Protein 6KBX (pdb70)

Nearest PDB structures (foldseek):
  6kbz-assembly3_F  TM=9.878E-01  e=1.983E-48  Escherichia coli
  6kbz-assembly4_H  TM=9.968E-01  e=8.452E-47  Escherichia coli
  8d2m-assembly1_A  TM=9.848E-01  e=8.317E-46  Escherichia coli
  6kbu-assembly2_A  TM=9.936E-01  e=3.203E-45  Escherichia coli
  8d2m-assembly2_B  TM=9.909E-01  e=9.202E-45  Escherichia coli

Sequence (226 aa):
CGRFAQSQTREDYLALLAEDIERDIPYDPEPIGRYNVAPGTKVLLLSERDEHLHLDPVFWGYAPGWWDKPPLINARVETAATSRMFKPLWQHGRAICFADGWFEWKKEGDKKQPFFIYRADGQPIFMAAIGSTPFERGDEAEGFLIVTAAADQGLVDIHDRRPLVLSPEAAREWMRQEISGKEASEIAASGCVPANQFSWHPVSRAVGNVKNQGAELIQPVLEVLF

B-factor: mean 20.53, std 10.59, range [10.18, 74.34]

Foldseek 3Di:
DQWFAQWAAPCLQCVLADDPVQAPEDDDHHTPQFRTDGALFFAFWWFDDPRHIDTARWHQFAAPPPRDDGGAAEDELVPQCPDPPRVVQLFAFKIWHKGQFGKFWADDPPDTFIKTKGFPVRRIWTFIKTWDPPRNVHDRHTTIHTYKYAADDPCVNGPGIDTQTFDSVLNNVLRDNPDGSVVNSVSSVVGGDHNVRMDMATFDPVSVDSVDGHPSRNDHDDPVVD

Structure (mmCIF, N/CA/C/O backbone):
data_6KBX
#
_entry.id   6KBX
#
_cell.length_a   47.092
_cell.length_b   44.084
_cell.length_c   54.731
_cell.angle_alpha   90.000
_cell.angle_beta   101.690
_cell.angle_gamma   90.000
#
_symmetry.space_group_name_H-M   'P 1 21 1'
#
loop_
_entity.id
_entity.type
_entity.pdbx_description
1 polymer 'SOS response-associated protein'
2 polymer "DNA 5'-D (*CP*GP*GP*TP* (PED)P*GP*AP*TP*TP*C)-3'"
3 water water
#
loop_
_atom_site.group_PDB
_atom_site.id
_atom_site.type_symbol
_atom_site.label_atom_id
_atom_site.label_alt_id
_atom_site.label_comp_id
_atom_site.label_asym_id
_atom_site.label_entity_id
_atom_site.label_seq_id
_atom_site.pdbx_PDB_ins_code
_atom_site.Cartn_x
_atom_site.Cartn_y
_atom_site.Cartn_z
_atom_site.occupancy
_atom_site.B_iso_or_equiv
_atom_site.auth_seq_id
_atom_site.auth_comp_id
_atom_site.auth_asym_id
_atom_site.auth_atom_id
_atom_site.pdbx_PDB_model_num
ATOM 1 N N . CYS A 1 1 ? 7.912 -2.232 9.304 1.00 19.43 2 CYS B N 1
ATOM 2 C CA . CYS A 1 1 ? 9.169 -1.555 9.686 1.00 17.86 2 CYS B CA 1
ATOM 3 C C . CYS A 1 1 ? 9.497 -1.991 11.084 1.00 18.83 2 CYS B C 1
ATOM 4 O O . CYS A 1 1 ? 9.537 -1.161 12.017 1.00 22.08 2 CYS B O 1
ATOM 7 N N . GLY A 1 2 ? 9.739 -3.287 11.242 1.00 17.78 3 GLY B N 1
ATOM 8 C CA . GLY A 1 2 ? 10.027 -3.866 12.539 1.00 19.70 3 GLY B CA 1
ATOM 9 C C . GLY A 1 2 ? 11.493 -3.798 12.913 1.00 14.76 3 GLY B C 1
ATOM 10 O O . GLY A 1 2 ? 11.858 -4.222 14.010 1.00 16.10 3 GLY B O 1
ATOM 11 N N . ARG A 1 3 ? 12.328 -3.263 12.013 1.00 15.09 4 ARG B N 1
ATOM 12 C CA . ARG A 1 3 ? 13.719 -2.926 12.299 1.00 13.43 4 ARG B CA 1
ATOM 13 C C . ARG A 1 3 ? 14.089 -1.712 11.462 1.00 12.25 4 ARG B C 1
ATOM 14 O O . ARG A 1 3 ? 13.534 -1.509 10.379 1.00 12.74 4 ARG B O 1
ATOM 22 N N . PHE A 1 4 ? 15.036 -0.911 11.954 1.00 11.28 5 PHE B N 1
ATOM 23 C CA . PHE A 1 4 ? 15.565 0.198 11.162 1.00 11.55 5 PHE B CA 1
ATOM 24 C C . PHE A 1 4 ? 17.003 0.484 11.585 1.00 12.51 5 PHE B C 1
ATOM 25 O O . PHE A 1 4 ? 17.492 -0.065 12.572 1.00 12.14 5 PHE B O 1
ATOM 33 N N . ALA A 1 5 ? 17.683 1.357 10.843 1.00 11.29 6 ALA B N 1
ATOM 34 C CA . ALA A 1 5 ? 19.070 1.707 11.124 1.00 10.98 6 ALA B CA 1
ATOM 35 C C . ALA A 1 5 ? 19.138 3.137 11.632 1.00 11.20 6 ALA B C 1
ATOM 36 O O . ALA A 1 5 ? 18.533 4.039 11.044 1.00 11.88 6 ALA B O 1
ATOM 38 N N . GLN A 1 6 ? 19.861 3.338 12.734 1.00 11.05 7 GLN B N 1
ATOM 39 C CA . GLN A 1 6 ? 20.129 4.664 13.299 1.00 11.13 7 GLN B CA 1
ATOM 40 C C . GLN A 1 6 ? 21.608 4.646 13.680 1.00 11.23 7 GLN B C 1
ATOM 41 O O . GLN A 1 6 ? 21.981 4.376 14.827 1.00 12.22 7 GLN B O 1
ATOM 47 N N . SER A 1 7 ? 22.461 4.928 12.699 1.00 11.61 8 SER B N 1
ATOM 48 C CA . SER A 1 7 ? 23.869 4.577 12.794 1.00 11.56 8 SER B CA 1
ATOM 49 C C . SER A 1 7 ? 24.825 5.757 12.858 1.00 12.30 8 SER B C 1
ATOM 50 O O . SER A 1 7 ? 25.974 5.572 13.277 1.00 12.44 8 SER B O 1
ATOM 53 N N . GLN A 1 8 ? 24.403 6.950 12.445 1.00 11.44 9 GLN B N 1
ATOM 54 C CA . GLN A 1 8 ? 25.320 8.062 12.257 1.00 12.14 9 GLN B CA 1
ATOM 55 C C . GLN A 1 8 ? 25.378 8.925 13.522 1.00 11.84 9 GLN B C 1
ATOM 56 O O . GLN A 1 8 ? 24.834 8.571 14.572 1.00 12.43 9 GLN B O 1
ATOM 62 N N . THR A 1 9 ? 26.071 10.058 13.451 1.00 12.10 10 THR B N 1
ATOM 63 C CA . THR A 1 9 ? 26.173 10.904 14.633 1.00 12.81 10 THR B CA 1
ATOM 64 C C . THR A 1 9 ? 24.892 11.709 14.827 1.00 11.53 10 THR B C 1
ATOM 65 O O . THR A 1 9 ? 24.115 11.930 13.894 1.00 12.56 10 THR B O 1
ATOM 69 N N . ARG A 1 10 ? 24.693 12.179 16.059 1.00 12.09 11 ARG B N 1
ATOM 70 C CA . ARG A 1 10 ? 23.553 13.046 16.332 1.00 12.48 11 ARG B CA 1
ATOM 71 C C . ARG A 1 10 ? 23.522 14.246 15.396 1.00 13.35 11 ARG B C 1
ATOM 72 O O . ARG A 1 10 ? 22.459 14.600 14.867 1.00 13.38 11 ARG B O 1
ATOM 80 N N . GLU A 1 11 ? 24.680 14.866 15.146 1.00 12.45 12 GLU B N 1
ATOM 81 C CA . GLU A 1 11 ? 24.689 16.052 14.291 1.00 12.90 12 GLU B CA 1
ATOM 82 C C . GLU A 1 11 ? 24.283 15.718 12.862 1.00 13.30 12 GLU B C 1
ATOM 83 O O . GLU A 1 11 ? 23.669 16.550 12.180 1.00 13.37 12 GLU B O 1
ATOM 89 N N . ASP A 1 12 ? 24.632 14.522 12.377 1.00 12.49 13 ASP B N 1
ATOM 90 C CA . ASP A 1 12 ? 24.232 14.140 11.028 1.00 15.33 13 ASP B CA 1
ATOM 91 C C . ASP A 1 12 ? 22.719 14.188 10.852 1.00 13.06 13 ASP B C 1
ATOM 92 O O . ASP A 1 12 ? 22.234 14.451 9.748 1.00 15.69 13 ASP B O 1
ATOM 97 N N . TYR A 1 13 ? 21.959 13.911 11.908 1.00 12.86 14 TYR B N 1
ATOM 98 C CA . TYR A 1 13 ? 20.500 13.969 11.833 1.00 12.09 14 TYR B CA 1
ATOM 99 C C . TYR A 1 13 ? 19.955 15.336 12.221 1.00 13.80 14 TYR B C 1
ATOM 100 O O . TYR A 1 13 ? 19.043 15.858 11.567 1.00 16.21 14 TYR B O 1
ATOM 109 N N . LEU A 1 14 ? 20.517 15.944 13.262 1.00 12.35 15 LEU B N 1
ATOM 110 C CA . LEU A 1 14 ? 19.941 17.167 13.811 1.00 12.17 15 LEU B CA 1
ATOM 111 C C . LEU A 1 14 ? 20.190 18.378 12.922 1.00 13.36 15 LEU B C 1
ATOM 112 O O . LEU A 1 14 ? 19.412 19.336 12.963 1.00 13.74 15 LEU B O 1
ATOM 117 N N . ALA A 1 15 ? 21.261 18.366 12.126 1.00 13.23 16 ALA B N 1
ATOM 118 C CA . ALA A 1 15 ? 21.614 19.538 11.330 1.00 14.23 16 ALA B CA 1
ATOM 119 C C . ALA A 1 15 ? 20.506 19.942 10.373 1.00 15.55 16 ALA B C 1
ATOM 120 O O . ALA A 1 15 ? 20.374 21.126 10.055 1.00 16.50 16 ALA B O 1
ATOM 122 N N . LEU A 1 16 ? 19.714 18.982 9.893 1.00 15.07 17 LEU B N 1
ATOM 123 C CA . LEU A 1 16 ? 18.630 19.301 8.974 1.00 16.48 17 LEU B CA 1
ATOM 124 C C . LEU A 1 16 ? 17.418 19.901 9.672 1.00 15.11 17 LEU B C 1
ATOM 125 O O . LEU A 1 16 ? 16.528 20.422 8.990 1.00 17.43 17 LEU B O 1
ATOM 130 N N . LEU A 1 17 ? 17.373 19.859 11.003 1.00 13.57 18 LEU B N 1
ATOM 131 C CA . LEU A 1 17 ? 16.193 20.241 11.770 1.00 14.82 18 LEU B CA 1
ATOM 132 C C . LEU A 1 17 ? 16.341 21.537 12.550 1.00 14.79 18 LEU B C 1
ATOM 133 O O . LEU A 1 17 ? 15.394 22.325 12.589 1.00 17.12 18 LEU B O 1
ATOM 138 N N . ALA A 1 18 ? 17.481 21.782 13.199 1.00 13.83 19 ALA B N 1
ATOM 139 C CA . ALA A 1 18 ? 17.588 22.940 14.075 1.00 15.02 19 ALA B CA 1
ATOM 140 C C . ALA A 1 18 ? 19.038 23.145 14.475 1.00 14.02 19 ALA B C 1
ATOM 141 O O . ALA A 1 18 ? 19.764 22.176 14.707 1.00 14.38 19 ALA B O 1
ATOM 143 N N . GLU A 1 19 ? 19.431 24.408 14.608 1.00 13.74 20 GLU B N 1
ATOM 144 C CA . GLU A 1 19 ? 20.745 24.760 15.132 1.00 15.21 20 GLU B CA 1
ATOM 145 C C . GLU A 1 19 ? 20.752 24.671 16.660 1.00 13.79 20 GLU B C 1
ATOM 146 O O . GLU A 1 19 ? 19.715 24.497 17.305 1.00 12.93 20 GLU B O 1
ATOM 152 N N . ASP A 1 20 ? 21.950 24.818 17.238 1.00 13.27 21 ASP B N 1
ATOM 153 C CA . ASP A 1 20 ? 22.141 24.579 18.670 1.00 13.14 21 ASP B CA 1
ATOM 154 C C . ASP A 1 20 ? 21.210 25.428 19.531 1.00 13.38 21 ASP B C 1
ATOM 155 O O . ASP A 1 20 ? 20.761 24.976 20.595 1.00 12.88 21 ASP B O 1
ATOM 160 N N . ILE A 1 21 ? 20.917 26.661 19.109 1.00 13.28 22 ILE B N 1
ATOM 161 C CA . ILE A 1 21 ? 20.104 27.540 19.943 1.00 13.54 22 ILE B CA 1
ATOM 162 C C . ILE A 1 21 ? 18.720 26.965 20.215 1.00 13.89 22 ILE B C 1
ATOM 163 O O . ILE A 1 21 ? 18.088 27.317 21.222 1.00 15.54 22 ILE B O 1
ATOM 168 N N . GLU A 1 22 ? 18.230 26.082 19.348 1.00 12.61 23 GLU B N 1
ATOM 169 C CA . GLU A 1 22 ? 16.923 25.464 19.522 1.00 14.34 23 GLU B CA 1
ATOM 170 C C . GLU A 1 22 ? 16.991 24.122 20.234 1.00 13.29 23 GLU B C 1
ATOM 171 O O . GLU A 1 22 ? 15.944 23.483 20.427 1.00 13.90 23 GLU B O 1
ATOM 177 N N . ARG A 1 23 ? 18.186 23.655 20.581 1.00 12.23 24 ARG B N 1
ATOM 178 C CA . ARG A 1 23 ? 18.382 22.332 21.151 1.00 11.43 24 ARG B CA 1
ATOM 179 C C . ARG A 1 23 ? 18.643 22.429 22.642 1.00 11.56 24 ARG B C 1
ATOM 180 O O . ARG A 1 23 ? 19.084 23.457 23.160 1.00 12.36 24 ARG B O 1
ATOM 188 N N . ASP A 1 24 ? 18.370 21.315 23.319 1.00 11.41 25 ASP B N 1
ATOM 189 C CA . ASP A 1 24 ? 18.807 21.066 24.683 1.00 11.35 25 ASP B CA 1
ATOM 190 C C . ASP A 1 24 ? 19.349 19.637 24.701 1.00 12.35 25 ASP B C 1
ATOM 191 O O . ASP A 1 24 ? 18.844 18.756 25.393 1.00 12.32 25 ASP B O 1
ATOM 196 N N . ILE A 1 25 ? 20.354 19.408 23.859 1.00 11.66 26 ILE B N 1
ATOM 197 C CA . ILE A 1 25 ? 20.922 18.092 23.560 1.00 11.71 26 ILE B CA 1
ATOM 198 C C . ILE A 1 25 ? 22.440 18.229 23.606 1.00 11.79 26 ILE B C 1
ATOM 199 O O . ILE A 1 25 ? 23.017 18.928 22.754 1.00 12.04 26 ILE B O 1
ATOM 204 N N . PRO A 1 26 ? 23.129 17.593 24.554 1.00 11.78 27 PRO B N 1
ATOM 205 C CA . PRO A 1 26 ? 24.593 17.718 24.611 1.00 12.59 27 PRO B CA 1
ATOM 206 C C . PRO A 1 26 ? 25.285 17.282 23.325 1.00 11.25 27 PRO B C 1
ATOM 207 O O . PRO A 1 26 ? 24.880 16.323 22.667 1.00 12.23 27 PRO B O 1
ATOM 211 N N . TYR A 1 27 ? 26.350 18.000 22.981 1.00 13.09 28 TYR B N 1
ATOM 212 C CA . TYR A 1 27 ? 27.214 17.594 21.880 1.00 12.58 28 TYR B CA 1
ATOM 213 C C . TYR A 1 27 ? 27.805 16.223 22.178 1.00 12.82 28 TYR B C 1
ATOM 214 O O . TYR A 1 27 ? 28.238 15.945 23.298 1.00 13.83 28 TYR B O 1
ATOM 223 N N . ASP A 1 28 ? 27.832 15.361 21.166 1.00 12.75 29 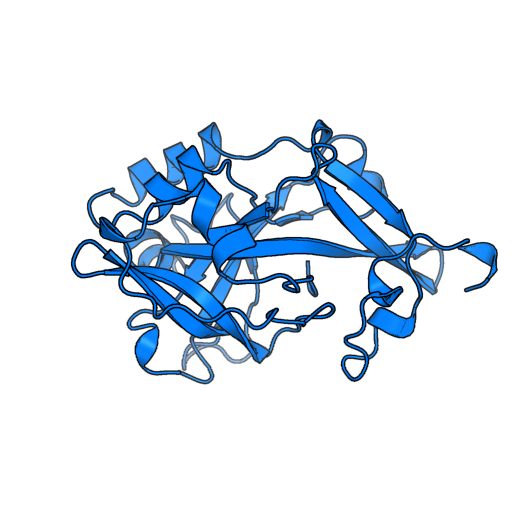ASP B N 1
ATOM 224 C CA . ASP A 1 28 ? 28.416 14.031 21.315 1.00 13.48 29 ASP B CA 1
ATOM 225 C C . ASP A 1 28 ? 28.843 13.585 19.923 1.00 13.32 29 ASP B C 1
ATOM 226 O O . ASP A 1 28 ? 27.992 13.395 19.044 1.00 13.91 29 ASP B O 1
ATOM 231 N N . PRO A 1 29 ? 30.142 13.426 19.667 1.00 13.55 30 PRO B N 1
ATOM 232 C CA . PRO A 1 29 ? 30.593 13.084 18.315 1.00 14.96 30 PRO B CA 1
ATOM 233 C C . PRO A 1 29 ? 30.496 11.605 17.975 1.00 14.81 30 PRO B C 1
ATOM 234 O O . PRO A 1 29 ? 30.781 11.234 16.828 1.00 17.72 30 PRO B O 1
ATOM 238 N N . GLU A 1 30 ? 30.111 10.750 18.915 1.00 15.18 31 GLU B N 1
ATOM 239 C CA . GLU A 1 30 ? 30.177 9.306 18.679 1.00 15.23 31 GLU B CA 1
ATOM 240 C C . GLU A 1 30 ? 29.024 8.858 17.786 1.00 14.87 31 GLU B C 1
ATOM 241 O O . GLU A 1 30 ? 27.864 9.147 18.095 1.00 14.53 31 GLU B O 1
ATOM 247 N N . PRO A 1 31 ? 29.287 8.143 16.691 1.00 13.68 32 PRO B N 1
ATOM 248 C CA . PRO A 1 31 ? 28.177 7.587 15.901 1.00 14.17 32 PRO B CA 1
ATOM 249 C C . PRO A 1 31 ? 27.275 6.724 16.775 1.00 14.34 32 PRO B C 1
ATOM 250 O O . PRO A 1 31 ? 27.750 5.982 17.635 1.00 13.87 32 PRO B O 1
ATOM 254 N N . ILE A 1 32 ? 25.962 6.818 16.548 1.00 12.84 33 ILE B N 1
ATOM 255 C CA . ILE A 1 32 ? 25.031 6.003 17.327 1.00 12.52 33 ILE B CA 1
ATOM 256 C C . ILE A 1 32 ? 25.275 4.517 17.066 1.00 12.58 33 ILE B C 1
ATOM 257 O O . ILE A 1 32 ? 25.191 3.688 17.981 1.00 13.35 33 ILE B O 1
ATOM 262 N N . GLY A 1 33 ? 25.622 4.162 15.831 1.00 11.87 34 GLY B N 1
ATOM 263 C CA . GLY A 1 33 ? 26.172 2.857 15.526 1.00 12.89 34 GLY B CA 1
ATOM 264 C C . GLY A 1 33 ? 25.204 1.696 15.501 1.00 11.95 34 GLY B C 1
ATOM 265 O O . GLY A 1 33 ? 25.658 0.546 15.471 1.00 14.74 34 GLY B O 1
ATOM 266 N N . ARG A 1 34 ? 23.901 1.938 15.491 1.00 12.12 35 ARG B N 1
ATOM 267 C CA . ARG A 1 34 ? 22.919 0.858 15.534 1.00 11.65 35 ARG B CA 1
ATOM 268 C C . ARG A 1 34 ? 22.352 0.621 14.139 1.00 12.03 35 ARG B C 1
ATOM 269 O O . ARG A 1 34 ? 21.401 1.281 13.730 1.00 13.36 35 ARG B O 1
ATOM 277 N N . TYR A 1 35 ? 22.902 -0.347 13.417 1.00 11.25 36 TYR B N 1
ATOM 278 C CA . TYR A 1 35 ? 22.354 -0.659 12.104 1.00 11.62 36 TYR B CA 1
ATOM 279 C C . TYR A 1 35 ? 21.119 -1.549 12.169 1.00 12.39 36 TYR B C 1
ATOM 280 O O . TYR A 1 35 ? 20.522 -1.825 11.125 1.00 13.24 36 TYR B O 1
ATOM 289 N N . ASN A 1 36 ? 20.688 -1.977 13.364 1.00 11.51 37 ASN B N 1
ATOM 290 C CA . ASN A 1 36 ? 19.616 -2.977 13.489 1.00 11.94 37 ASN B CA 1
ATOM 291 C C . ASN A 1 36 ? 18.824 -2.704 14.777 1.00 12.33 37 ASN B C 1
ATOM 292 O O . ASN A 1 36 ? 18.834 -3.486 15.732 1.00 13.93 37 ASN B O 1
ATOM 297 N N . VAL A 1 37 ? 18.115 -1.572 14.797 1.00 12.37 38 VAL B N 1
ATOM 298 C CA . VAL A 1 37 ? 17.296 -1.170 15.942 1.00 11.53 38 VAL B CA 1
ATOM 299 C C . VAL A 1 37 ? 16.037 -2.023 15.995 1.00 12.20 38 VAL B C 1
ATOM 300 O O . VAL A 1 37 ? 15.308 -2.123 15.000 1.00 12.25 38 VAL B O 1
ATOM 304 N N . ALA A 1 38 ? 15.728 -2.575 17.178 1.00 12.29 39 ALA B N 1
ATOM 305 C CA . ALA A 1 38 ? 14.641 -3.532 17.336 1.00 12.41 39 ALA B CA 1
ATOM 306 C C . ALA A 1 38 ? 13.605 -3.082 18.369 1.00 13.02 39 ALA B C 1
ATOM 307 O O . ALA A 1 38 ? 13.930 -2.375 19.329 1.00 11.86 39 ALA B O 1
ATOM 309 N N . PRO A 1 39 ? 12.351 -3.523 18.218 1.00 12.36 40 PRO B N 1
ATOM 310 C CA . PRO A 1 39 ? 11.327 -3.231 19.229 1.00 13.22 40 PRO B CA 1
ATOM 311 C C . PRO A 1 39 ? 11.737 -3.712 20.607 1.00 12.34 40 PRO B C 1
ATOM 312 O O . PRO A 1 39 ? 12.401 -4.739 20.764 1.00 13.23 40 PRO B O 1
ATOM 316 N N . GLY A 1 40 ? 11.299 -2.970 21.618 1.00 12.16 41 GLY B N 1
ATOM 317 C CA . GLY A 1 40 ? 11.585 -3.308 22.989 1.00 13.45 41 GLY B CA 1
ATOM 318 C C . GLY A 1 40 ? 12.880 -2.747 23.513 1.00 11.73 41 GLY B C 1
ATOM 319 O O . GLY A 1 40 ? 13.103 -2.792 24.733 1.00 13.75 41 GLY B O 1
ATOM 320 N N . THR A 1 41 ? 13.752 -2.257 22.633 1.00 12.19 42 THR B N 1
ATOM 321 C CA . THR A 1 41 ? 14.933 -1.521 23.045 1.00 12.05 42 THR B CA 1
ATOM 322 C C . THR A 1 41 ? 14.586 -0.050 23.176 1.00 11.46 42 THR B C 1
ATOM 323 O O . THR A 1 41 ? 13.611 0.443 22.595 1.00 12.34 42 THR B O 1
ATOM 327 N N . LYS A 1 42 ? 15.389 0.656 23.959 1.00 11.46 43 LYS B N 1
ATOM 328 C CA . LYS A 1 42 ? 15.270 2.104 23.996 1.00 11.08 43 LYS B CA 1
ATOM 329 C C . LYS A 1 42 ? 15.982 2.698 22.793 1.00 11.90 43 LYS B C 1
ATOM 330 O O . LYS A 1 42 ? 17.048 2.225 22.386 1.00 12.17 43 LYS B O 1
ATOM 336 N N . VAL A 1 43 ? 15.358 3.699 22.193 1.00 10.90 44 VAL B N 1
ATOM 337 C CA . VAL A 1 43 ? 15.852 4.333 20.981 1.00 11.12 44 VAL B CA 1
ATOM 338 C C . VAL A 1 43 ? 15.898 5.827 21.232 1.00 10.80 44 VAL B C 1
ATOM 339 O O . VAL A 1 43 ? 14.970 6.396 21.813 1.00 11.03 44 VAL B O 1
ATOM 343 N N 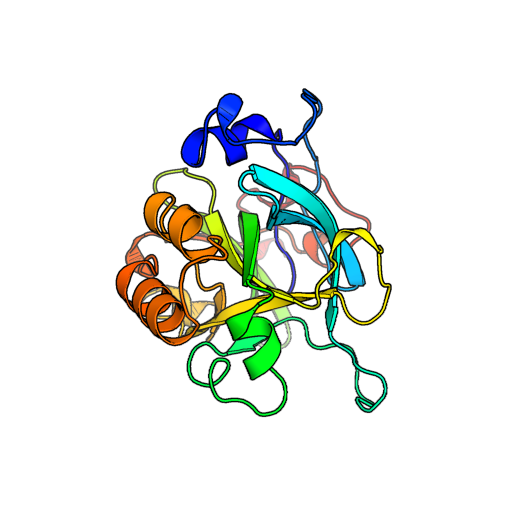. LEU A 1 44 ? 16.976 6.466 20.791 1.00 10.78 45 LEU B N 1
ATOM 344 C CA . LEU A 1 44 ? 17.060 7.917 20.883 1.00 10.64 45 LEU B CA 1
ATOM 345 C C . LEU A 1 44 ? 15.930 8.535 20.070 1.00 10.67 45 LEU B C 1
ATOM 346 O O . LEU A 1 44 ? 15.827 8.312 18.856 1.00 11.78 45 LEU B O 1
ATOM 351 N N . LEU A 1 45 ? 15.074 9.298 20.756 1.00 10.18 46 LEU B N 1
ATOM 352 C CA . LEU A 1 45 ? 13.829 9.836 20.222 1.00 10.66 46 LEU B CA 1
ATOM 353 C C . LEU A 1 45 ? 13.818 11.345 20.422 1.00 10.54 46 LEU B C 1
ATOM 354 O O . LEU A 1 45 ? 14.123 11.834 21.519 1.00 11.32 46 LEU B O 1
ATOM 359 N N . LEU A 1 46 ? 13.455 12.071 19.374 1.00 10.63 47 LEU B N 1
ATOM 360 C CA . LEU A 1 46 ? 13.503 13.527 19.370 1.00 10.97 47 LEU B CA 1
ATOM 361 C C . LEU A 1 46 ? 12.120 14.107 19.645 1.00 12.07 47 LEU B C 1
ATOM 362 O O . LEU A 1 46 ? 11.130 13.687 19.033 1.00 11.69 47 LEU B O 1
ATOM 367 N N . SER A 1 47 ? 12.055 15.098 20.530 1.00 11.88 48 SER B N 1
ATOM 368 C CA . SER A 1 47 ? 10.785 15.747 20.836 1.00 11.86 48 SER B CA 1
ATOM 369 C C . SER A 1 47 ? 11.050 17.168 21.318 1.00 11.81 48 SER B C 1
ATOM 370 O O . SER A 1 47 ? 12.198 17.567 21.544 1.00 12.42 48 SER B O 1
ATOM 373 N N . GLU A 1 48 ? 9.977 17.937 21.470 1.00 11.86 49 GLU B N 1
ATOM 374 C CA . GLU A 1 48 ? 10.071 19.329 21.893 1.00 12.66 49 GLU B CA 1
ATOM 375 C C . GLU A 1 48 ? 9.383 19.511 23.236 1.00 13.70 49 GLU B C 1
ATOM 376 O O . GLU A 1 48 ? 8.210 19.157 23.396 1.00 13.62 49 GLU B O 1
ATOM 382 N N . ARG A 1 49 ? 10.103 20.097 24.189 1.00 13.04 50 ARG B N 1
ATOM 383 C CA . ARG A 1 49 ? 9.511 20.516 25.452 1.00 13.86 50 ARG B CA 1
ATOM 384 C C . ARG A 1 49 ? 10.296 21.725 25.945 1.00 13.69 50 ARG B C 1
ATOM 385 O O . ARG A 1 49 ? 11.479 21.872 25.620 1.00 14.34 50 ARG B O 1
ATOM 393 N N . ASP A 1 50 ? 9.636 22.612 26.688 1.00 16.92 51 ASP B N 1
ATOM 394 C CA . ASP A 1 50 ? 10.321 23.807 27.171 1.00 19.18 51 ASP B CA 1
ATOM 395 C C . ASP A 1 50 ? 10.945 24.584 26.007 1.00 18.05 51 ASP B C 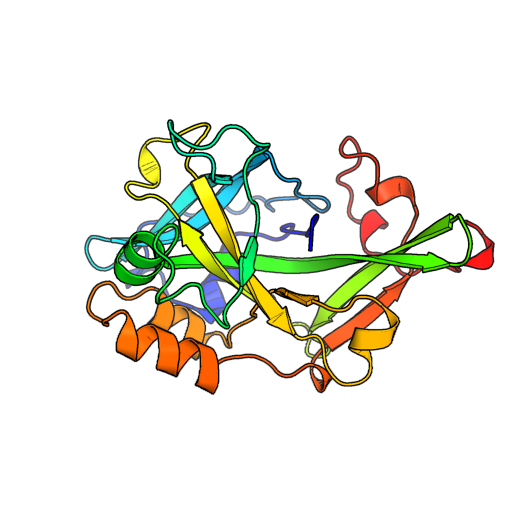1
ATOM 396 O O . ASP A 1 50 ? 12.013 25.186 26.135 1.00 19.20 51 ASP B O 1
ATOM 401 N N . GLU A 1 51 ? 10.288 24.549 24.842 1.00 17.82 52 GLU B N 1
ATOM 402 C CA . GLU A 1 51 ? 10.661 25.325 23.658 1.00 18.88 52 GLU B CA 1
ATOM 403 C C . GLU A 1 51 ? 11.995 24.911 23.045 1.00 16.73 52 GLU B C 1
ATOM 404 O O . GLU A 1 51 ? 12.576 25.673 22.264 1.00 18.54 52 GLU B O 1
ATOM 410 N N . HIS A 1 52 ? 12.495 23.724 23.376 1.00 14.34 53 HIS B N 1
ATOM 411 C CA . HIS A 1 52 ? 13.746 23.234 22.823 1.00 14.02 53 HIS B CA 1
ATOM 412 C C . HIS A 1 52 ? 13.564 21.789 22.404 1.00 12.46 53 HIS B C 1
ATOM 413 O O . HIS A 1 52 ? 12.699 21.077 22.917 1.00 14.13 53 HIS B O 1
ATOM 420 N N . LEU A 1 53 ? 14.419 21.341 21.491 1.00 12.74 54 LEU B N 1
ATOM 421 C CA . LEU A 1 53 ? 14.444 19.929 21.127 1.00 11.84 54 LEU B CA 1
ATOM 422 C C . LEU A 1 53 ? 15.261 19.129 22.132 1.00 11.98 54 LEU B C 1
ATOM 423 O O . LEU A 1 53 ? 16.352 19.537 22.541 1.00 13.73 54 LEU B O 1
ATOM 428 N N . HIS A 1 54 ? 14.714 17.983 22.529 1.00 11.68 55 HIS B N 1
ATOM 429 C CA . HIS A 1 54 ? 15.337 17.059 23.461 1.00 11.19 55 HIS B CA 1
ATOM 430 C C . HIS A 1 54 ? 15.453 15.696 22.798 1.00 11.63 55 HIS B C 1
ATOM 431 O O . HIS A 1 54 ? 14.637 15.332 21.941 1.00 12.17 55 HIS B O 1
ATOM 438 N N . LEU A 1 55 ? 16.474 14.944 23.192 1.00 11.43 56 LEU B N 1
ATOM 439 C CA . LEU A 1 55 ? 16.721 13.603 22.676 1.00 11.53 56 LEU B CA 1
ATOM 440 C C . LEU A 1 55 ? 16.781 12.677 23.882 1.00 12.43 56 LEU B C 1
ATOM 441 O O . LEU A 1 55 ? 17.684 12.805 24.718 1.00 14.35 56 LEU B O 1
ATOM 446 N N . ASP A 1 56 ? 15.800 11.774 23.994 1.00 12.10 57 ASP B N 1
ATOM 447 C CA . ASP A 1 56 ? 15.679 10.891 25.150 1.00 13.30 57 ASP B CA 1
ATOM 448 C C . ASP A 1 56 ? 15.715 9.445 24.675 1.00 11.38 57 ASP B C 1
ATOM 449 O O . ASP A 1 56 ? 15.139 9.145 23.625 1.00 11.09 57 ASP B O 1
ATOM 454 N N . PRO A 1 57 ? 16.344 8.532 25.406 1.00 12.03 58 PRO B N 1
ATOM 455 C CA . PRO A 1 57 ? 16.234 7.104 25.057 1.00 13.25 58 PRO B CA 1
ATOM 456 C C . PRO A 1 57 ? 14.868 6.588 25.485 1.00 11.53 58 PRO B C 1
ATOM 457 O O . PRO A 1 57 ? 14.576 6.503 26.682 1.00 13.85 58 PRO B O 1
ATOM 461 N N . VAL A 1 58 ? 14.037 6.211 24.511 1.00 11.00 59 VAL B N 1
ATOM 462 C CA . VAL A 1 58 ? 12.649 5.828 24.773 1.00 10.84 59 VAL B CA 1
ATOM 463 C C . VAL A 1 58 ? 12.378 4.418 24.253 1.00 12.23 59 VAL B C 1
ATOM 464 O O . VAL A 1 58 ? 12.751 4.080 23.123 1.00 11.76 59 VAL B O 1
ATOM 468 N N . PHE A 1 59 ? 11.717 3.606 25.084 1.00 11.54 60 PHE B N 1
ATOM 469 C CA . PHE A 1 59 ? 11.288 2.251 24.731 1.00 10.97 60 PHE B CA 1
ATOM 470 C C . PHE A 1 59 ? 10.464 2.265 23.449 1.00 10.57 60 PHE B C 1
ATOM 471 O O . PHE A 1 59 ? 9.489 3.006 23.335 1.00 11.14 60 PHE B O 1
ATOM 479 N N . TRP A 1 60 ? 10.857 1.448 22.477 1.00 11.42 61 TRP B N 1
ATOM 480 C CA . TRP A 1 60 ? 10.077 1.302 21.243 1.00 10.78 61 TRP B CA 1
ATOM 481 C C . TRP A 1 60 ? 9.008 0.241 21.497 1.00 10.39 61 TRP B C 1
A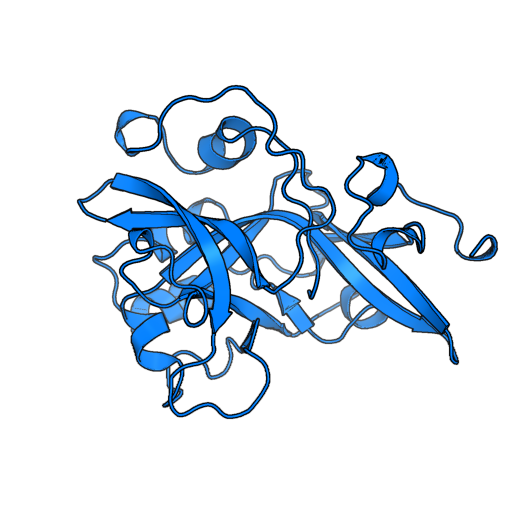TOM 482 O O . TRP A 1 60 ? 9.295 -0.961 21.523 1.00 12.07 61 TRP B O 1
ATOM 493 N N . GLY A 1 61 ? 7.786 0.696 21.720 1.00 10.95 62 GLY B N 1
ATOM 494 C CA . GLY A 1 61 ? 6.667 -0.165 22.050 1.00 12.24 62 GLY B CA 1
ATOM 495 C C . GLY A 1 61 ? 5.702 0.578 22.941 1.00 12.84 62 GLY B C 1
ATOM 496 O O . GLY A 1 61 ? 6.056 1.533 23.633 1.00 12.06 62 GLY B O 1
ATOM 497 N N . TYR A 1 62 ? 4.445 0.137 22.922 1.00 13.21 63 TYR B N 1
ATOM 498 C CA . TYR A 1 62 ? 3.405 0.790 23.713 1.00 12.91 63 TYR B CA 1
ATOM 499 C C . TYR A 1 62 ? 2.438 -0.270 24.220 1.00 13.30 63 TYR B C 1
ATOM 500 O O . TYR A 1 62 ? 1.723 -0.901 23.432 1.00 14.21 63 TYR B O 1
ATOM 509 N N . ALA A 1 63 ? 2.414 -0.462 25.536 1.00 13.93 64 ALA B N 1
ATOM 510 C CA . ALA A 1 63 ? 1.535 -1.435 26.172 1.00 15.50 64 ALA B CA 1
ATOM 511 C C . ALA A 1 63 ? 1.062 -0.842 27.488 1.00 17.09 64 ALA B C 1
ATOM 512 O O . ALA A 1 63 ? 1.707 -1.014 28.532 1.00 17.24 64 ALA B O 1
ATOM 514 N N . PRO A 1 64 ? -0.067 -0.135 27.480 1.00 16.13 65 PRO B N 1
ATOM 515 C CA . PRO A 1 64 ? -0.654 0.352 28.736 1.00 18.89 65 PRO B CA 1
ATOM 516 C C . PRO A 1 64 ? -1.068 -0.802 29.633 1.00 18.87 65 PRO B C 1
ATOM 517 O O . PRO A 1 64 ? -1.100 -1.967 29.231 1.00 20.15 65 PRO B O 1
ATOM 521 N N . GLY A 1 65 ? -1.439 -0.452 30.870 1.00 20.91 66 GLY B N 1
ATOM 522 C CA . GLY A 1 65 ? -1.751 -1.473 31.856 1.00 24.17 66 GLY B CA 1
ATOM 523 C C . GLY A 1 65 ? -2.931 -2.348 31.477 1.00 26.01 66 GLY B C 1
ATOM 524 O O . GLY A 1 65 ? -3.017 -3.499 31.911 1.00 29.62 66 GLY B O 1
ATOM 525 N N . TRP A 1 66 ? -3.844 -1.827 30.658 1.00 24.94 67 TRP B N 1
ATOM 526 C CA . TRP A 1 66 ? -5.027 -2.565 30.230 1.00 25.42 67 TRP B CA 1
ATOM 527 C C . TRP A 1 66 ? -4.798 -3.383 28.964 1.00 26.46 67 TRP B C 1
ATOM 528 O O . TRP A 1 66 ? -5.695 -4.130 28.555 1.00 27.60 67 TRP B O 1
ATOM 539 N N . TRP A 1 67 ? -3.625 -3.273 28.353 1.00 23.80 68 TRP B N 1
ATOM 540 C CA . TRP A 1 67 ? -3.303 -3.978 27.119 1.00 24.60 68 TRP B CA 1
ATOM 541 C C . TRP A 1 67 ? -2.667 -5.317 27.469 1.00 30.09 68 TRP B C 1
ATOM 542 O O . TRP A 1 67 ? -1.610 -5.357 28.110 1.00 36.55 68 TRP B O 1
ATOM 553 N N . ASP A 1 68 ? -3.297 -6.403 27.033 1.00 29.58 69 ASP B N 1
ATOM 554 C CA . ASP A 1 68 ? -2.869 -7.761 27.357 1.00 38.14 69 ASP B CA 1
ATOM 555 C C . ASP A 1 68 ? -2.342 -8.506 26.133 1.00 38.35 69 ASP B C 1
ATOM 556 O O . ASP A 1 68 ? -2.552 -9.710 25.980 1.00 45.52 69 ASP B O 1
ATOM 561 N N . LYS A 1 69 ? -1.658 -7.796 25.251 1.00 27.30 70 LYS B N 1
ATOM 562 C CA . LYS A 1 69 ? -1.005 -8.353 24.076 1.00 26.58 70 LYS B CA 1
ATOM 563 C C . LYS A 1 69 ? 0.402 -7.789 24.040 1.00 24.12 70 LYS B C 1
ATOM 564 O O . LYS A 1 69 ? 0.744 -6.909 24.838 1.00 22.17 70 LYS B O 1
ATOM 570 N N . PRO A 1 70 ? 1.267 -8.289 23.157 1.00 24.55 71 PRO B N 1
ATOM 571 C CA . PRO A 1 70 ? 2.601 -7.706 23.046 1.00 25.46 71 PRO B CA 1
ATOM 572 C C . PRO A 1 70 ? 2.501 -6.230 22.724 1.00 18.74 71 PRO B C 1
ATOM 573 O O . PRO A 1 70 ? 1.521 -5.780 22.097 1.00 19.69 71 PRO B O 1
ATOM 577 N N . PRO A 1 71 ? 3.483 -5.426 23.146 1.00 17.79 72 PRO B N 1
ATOM 578 C CA . PRO A 1 71 ? 3.395 -3.982 22.904 1.00 16.72 72 PRO B CA 1
ATOM 579 C C . PRO A 1 71 ? 3.289 -3.683 21.417 1.00 15.55 72 PRO B C 1
ATOM 580 O O . PRO A 1 71 ? 3.936 -4.327 20.588 1.00 16.55 72 PRO B O 1
ATOM 584 N N . LEU A 1 72 ? 2.448 -2.708 21.082 1.00 14.55 73 LEU B N 1
ATOM 585 C CA . LEU A 1 72 ? 2.355 -2.247 19.704 1.00 14.23 73 LEU B CA 1
ATOM 586 C C . LEU A 1 72 ? 3.576 -1.397 19.369 1.00 13.89 73 LEU B C 1
ATOM 587 O O . LEU A 1 72 ? 4.106 -0.679 20.221 1.00 14.19 73 LEU B O 1
ATOM 592 N N . ILE A 1 73 ? 4.024 -1.487 18.119 1.00 13.61 74 ILE B N 1
ATOM 593 C CA . ILE A 1 73 ? 5.180 -0.729 17.648 1.00 12.70 74 ILE B CA 1
ATOM 594 C C . ILE A 1 73 ? 4.821 0.277 16.570 1.00 13.83 74 ILE B C 1
ATOM 595 O O . ILE A 1 73 ? 5.658 1.141 16.250 1.00 12.98 74 ILE B O 1
ATOM 600 N N . ASN A 1 74 ? 3.622 0.189 15.998 1.00 13.57 75 ASN B N 1
ATOM 601 C CA . ASN A 1 74 ? 3.160 1.073 14.940 1.00 13.13 75 ASN B CA 1
ATOM 602 C C . ASN A 1 74 ? 1.752 1.543 15.261 1.00 13.46 75 ASN B C 1
ATOM 603 O O . ASN A 1 74 ? 0.995 0.858 15.958 1.00 13.60 75 ASN B O 1
ATOM 608 N N . ALA A 1 75 ? 1.401 2.717 14.731 1.00 13.06 76 ALA B N 1
ATOM 609 C CA . ALA A 1 75 ? 0.049 3.261 14.780 1.00 13.41 76 ALA B CA 1
ATOM 610 C C . ALA A 1 75 ? -0.307 3.743 13.380 1.00 12.99 76 ALA B C 1
ATOM 611 O O . ALA A 1 75 ? 0.465 4.486 12.770 1.00 13.46 76 ALA B O 1
ATOM 613 N N . ARG A 1 76 ? -1.457 3.324 12.862 1.00 14.44 77 ARG B N 1
ATOM 614 C CA . ARG A 1 76 ? -1.823 3.667 11.491 1.00 14.29 77 ARG B CA 1
ATOM 615 C C . ARG A 1 76 ? -2.264 5.126 11.380 1.00 14.28 77 ARG B C 1
ATOM 616 O O . ARG A 1 76 ? -3.132 5.586 12.132 1.00 15.18 77 ARG B O 1
ATOM 624 N N . VAL A 1 77 ? -1.704 5.842 10.400 1.00 14.43 78 VAL B N 1
ATOM 625 C CA . VAL A 1 77 ? -2.030 7.256 10.213 1.00 15.22 78 VAL B CA 1
ATOM 626 C C . VAL A 1 77 ? -3.507 7.448 9.898 1.00 17.59 78 VAL B C 1
ATOM 627 O O . VAL A 1 77 ? -4.079 8.509 10.181 1.00 17.42 78 VAL B O 1
ATOM 631 N N . GLU A 1 78 ? -4.142 6.441 9.301 1.00 16.69 79 GLU B N 1
ATOM 632 C CA . GLU A 1 78 ? -5.523 6.602 8.875 1.00 17.32 79 GLU B CA 1
ATOM 633 C C . GLU A 1 78 ? -6.455 6.837 10.057 1.00 19.59 79 GLU B C 1
ATOM 634 O O . GLU A 1 78 ? -7.495 7.492 9.906 1.00 22.43 79 GLU B O 1
ATOM 640 N N . THR A 1 79 ? -6.107 6.312 11.231 1.00 19.39 80 THR B N 1
ATOM 641 C CA . THR A 1 79 ? -7.021 6.283 12.364 1.00 18.70 80 THR B CA 1
ATOM 642 C C . THR A 1 79 ? -6.417 6.756 13.678 1.00 15.86 80 THR B C 1
ATOM 643 O O . THR A 1 79 ? -7.168 6.923 14.642 1.00 18.46 80 THR B O 1
ATOM 647 N N . ALA A 1 80 ? -5.099 6.951 13.764 1.00 16.78 81 ALA B N 1
ATOM 648 C CA . ALA A 1 80 ? -4.476 7.162 15.068 1.00 16.66 81 ALA B CA 1
ATOM 649 C C . ALA A 1 80 ? -4.995 8.419 15.757 1.00 17.81 81 ALA B C 1
ATOM 650 O O . ALA A 1 80 ? -5.166 8.431 16.982 1.00 18.06 81 ALA B O 1
ATOM 652 N N . ALA A 1 81 ? -5.263 9.481 14.994 1.00 16.27 82 ALA B N 1
ATOM 653 C CA . ALA A 1 81 ? -5.647 10.748 15.604 1.00 16.46 82 ALA B CA 1
ATOM 654 C C . ALA A 1 81 ? -6.993 10.671 16.307 1.00 19.77 82 ALA B C 1
ATOM 655 O O . ALA A 1 81 ? -7.254 11.479 17.206 1.00 23.11 82 ALA B O 1
ATOM 657 N N . THR A 1 82 ? -7.850 9.729 15.920 1.00 19.42 83 THR B N 1
ATOM 658 C CA . THR A 1 82 ? -9.175 9.591 16.503 1.00 20.78 83 THR B CA 1
ATOM 659 C C . THR A 1 82 ? -9.347 8.299 17.291 1.00 22.68 83 THR B C 1
ATOM 660 O O . THR A 1 82 ? -10.429 8.062 17.839 1.00 25.83 83 THR B O 1
ATOM 664 N N . SER A 1 83 ? -8.312 7.474 17.373 1.00 19.64 84 SER B N 1
ATOM 665 C CA . SER A 1 83 ? -8.393 6.193 18.060 1.00 20.51 84 SER B CA 1
ATOM 666 C C . SER A 1 83 ? -8.532 6.387 19.566 1.00 20.58 84 SER B C 1
ATOM 667 O O . SER A 1 83 ? -7.886 7.256 20.159 1.00 20.66 84 SER B O 1
ATOM 670 N N . ARG A 1 84 ? -9.356 5.549 20.201 1.00 21.18 85 ARG B N 1
ATOM 671 C CA . ARG A 1 84 ? -9.454 5.603 21.656 1.00 22.90 85 ARG B CA 1
ATOM 672 C C . ARG A 1 84 ? -8.111 5.312 22.312 1.00 21.31 85 ARG B C 1
ATOM 673 O O . ARG A 1 84 ? -7.830 5.822 23.405 1.00 23.14 85 ARG B O 1
ATOM 681 N N . MET A 1 85 ? -7.282 4.494 21.665 1.00 18.16 86 MET B N 1
ATOM 682 C CA . MET A 1 85 ? -5.971 4.159 22.208 1.00 17.90 86 MET B CA 1
ATOM 683 C C . MET A 1 85 ? -4.946 5.262 21.950 1.00 18.26 86 MET B C 1
ATOM 684 O O . MET A 1 85 ? -4.197 5.641 22.857 1.00 19.61 86 MET B O 1
ATOM 689 N N . PHE A 1 86 ? -4.905 5.806 20.737 1.00 15.48 87 PHE B N 1
ATOM 690 C CA . PHE A 1 86 ? -3.785 6.649 20.337 1.00 15.54 87 PHE B CA 1
ATOM 691 C C . PHE A 1 86 ? -4.061 8.146 20.377 1.00 15.88 87 PHE B C 1
ATOM 692 O O . PHE A 1 86 ? -3.100 8.925 20.341 1.00 16.08 87 PHE B O 1
ATOM 700 N N . LYS A 1 87 ? -5.323 8.574 20.424 1.00 18.28 88 LYS B N 1
ATOM 701 C CA . LYS A 1 87 ? -5.634 10.004 20.363 1.00 18.51 88 LYS B CA 1
ATOM 702 C C . LYS A 1 87 ? -4.826 10.851 21.342 1.00 16.61 88 LYS B C 1
ATOM 703 O O . LYS A 1 87 ? -4.264 11.875 20.918 1.00 16.95 88 LYS B O 1
ATOM 709 N N . PRO A 1 88 ? -4.710 10.502 22.627 1.00 17.22 89 PRO B N 1
ATOM 710 C CA . PRO A 1 88 ? -3.906 11.349 23.523 1.00 18.37 89 PRO B CA 1
ATOM 711 C C . PRO A 1 88 ? -2.441 11.428 23.121 1.00 16.23 89 PRO B C 1
ATOM 712 O O . PRO A 1 88 ? -1.800 12.471 23.323 1.00 15.94 89 PRO B O 1
ATOM 716 N N . LEU A 1 89 ? -1.887 10.357 22.545 1.00 14.55 90 LEU B N 1
ATOM 717 C CA . LEU A 1 89 ? -0.500 10.395 22.089 1.00 13.38 90 LEU B CA 1
ATOM 718 C C . LEU A 1 89 ? -0.357 11.282 20.862 1.00 14.00 90 LEU B C 1
ATOM 719 O O . LEU A 1 89 ? 0.644 11.992 20.709 1.00 14.16 90 LEU B O 1
ATOM 724 N N . TRP A 1 90 ? -1.342 11.235 19.968 1.00 13.70 91 TRP B N 1
ATOM 725 C CA . TRP A 1 90 ? -1.350 12.111 18.804 1.00 15.80 91 TRP B CA 1
ATOM 726 C C . TRP A 1 90 ? -1.418 13.578 19.212 1.00 17.29 91 TRP B C 1
ATOM 727 O O . TRP A 1 90 ? -0.847 14.442 18.534 1.00 16.86 91 TRP B O 1
ATOM 738 N N . GLN A 1 91 ? -2.127 13.881 20.302 1.00 15.04 92 GLN B N 1
ATOM 739 C CA . GLN A 1 91 ? -2.302 15.268 20.712 1.00 16.08 92 GLN B CA 1
ATOM 740 C C . GLN A 1 91 ? -1.076 15.808 21.429 1.00 16.46 92 GLN B C 1
ATOM 741 O O . GLN A 1 91 ? -0.613 16.911 21.125 1.00 17.34 92 GLN B O 1
ATOM 747 N N . HIS A 1 92 ? -0.530 15.056 22.387 1.00 15.31 93 HIS B N 1
ATOM 748 C CA . HIS A 1 92 ? 0.533 15.605 23.217 1.00 15.50 93 HIS B CA 1
ATOM 749 C C . HIS A 1 92 ? 1.827 14.805 23.215 1.00 15.19 93 HIS B C 1
ATOM 750 O O . HIS A 1 92 ? 2.816 15.278 23.784 1.00 15.16 93 HIS B O 1
ATOM 757 N N . GLY A 1 93 ? 1.870 13.649 22.563 1.00 13.36 94 GLY B N 1
ATOM 758 C CA . GLY A 1 93 ? 3.055 12.814 22.578 1.00 13.62 94 GLY B CA 1
ATOM 759 C C . GLY A 1 93 ? 3.740 12.675 21.235 1.00 11.63 94 GLY B C 1
ATOM 760 O O . GLY A 1 93 ? 4.395 11.662 20.977 1.00 12.48 94 GLY B O 1
ATOM 761 N N . ARG A 1 94 ? 3.613 13.668 20.371 1.00 11.83 95 ARG B N 1
ATOM 762 C CA . ARG A 1 94 ? 4.277 13.572 19.081 1.00 11.66 95 ARG B CA 1
ATOM 763 C C . ARG A 1 94 ? 5.790 13.704 19.239 1.00 11.63 95 ARG B C 1
ATOM 764 O O . ARG A 1 94 ? 6.296 14.423 20.105 1.00 12.06 95 ARG B O 1
ATOM 772 N N . ALA A 1 95 ? 6.510 13.004 18.372 1.00 12.03 96 ALA B N 1
ATOM 773 C CA . ALA A 1 95 ? 7.964 12.939 18.421 1.00 11.75 96 ALA B CA 1
ATOM 774 C C . ALA A 1 95 ? 8.456 12.558 17.033 1.00 11.97 96 ALA B C 1
ATOM 775 O O . ALA A 1 95 ? 7.670 12.239 16.140 1.00 11.42 96 ALA B O 1
ATOM 777 N N . ILE A 1 96 ? 9.775 12.599 16.857 1.00 11.78 97 ILE B N 1
ATOM 778 C CA . ILE A 1 96 ? 10.424 12.187 15.617 1.00 11.84 97 ILE B CA 1
ATOM 779 C C . ILE A 1 96 ? 11.479 11.139 15.949 1.00 11.04 97 ILE B C 1
ATOM 780 O O . ILE A 1 96 ? 12.244 11.299 16.907 1.00 11.42 97 ILE B O 1
ATOM 785 N N . CYS A 1 97 ? 11.503 10.052 15.181 1.00 11.58 98 CYS B N 1
ATOM 786 C CA . CYS A 1 97 ? 12.592 9.084 15.259 1.00 11.93 98 CYS B CA 1
ATOM 787 C C . CYS A 1 97 ? 13.391 9.194 13.968 1.00 11.23 98 CYS B C 1
ATOM 788 O O . CYS A 1 97 ? 12.892 8.828 12.899 1.00 12.65 98 CYS B O 1
ATOM 791 N N . PHE A 1 98 ? 14.614 9.716 14.055 1.00 11.15 99 PHE B N 1
ATOM 792 C CA . PHE A 1 98 ? 15.452 9.809 12.871 1.00 12.25 99 PHE B CA 1
ATOM 793 C C . PHE A 1 98 ? 16.180 8.494 12.605 1.00 10.84 99 PHE B C 1
ATOM 794 O O . PHE A 1 98 ? 16.468 7.713 13.517 1.00 11.47 99 PHE B O 1
ATOM 802 N N . ALA A 1 99 ? 16.494 8.262 11.332 1.00 10.70 100 ALA B N 1
ATOM 803 C CA . ALA A 1 99 ? 17.073 6.990 10.924 1.00 11.09 100 ALA B CA 1
ATOM 804 C C . ALA A 1 99 ? 17.716 7.142 9.554 1.00 11.29 100 ALA B C 1
ATOM 805 O O . ALA A 1 99 ? 17.519 8.140 8.851 1.00 11.34 100 ALA B O 1
ATOM 807 N N . ASP A 1 100 ? 18.514 6.139 9.188 1.00 12.81 101 ASP B N 1
ATOM 808 C CA . ASP A 1 100 ? 19.104 6.059 7.855 1.00 13.03 101 ASP B CA 1
ATOM 809 C C . ASP A 1 100 ? 18.174 5.423 6.833 1.00 13.36 101 ASP B C 1
ATOM 810 O O . ASP A 1 100 ? 18.323 5.668 5.624 1.00 14.07 101 ASP B O 1
ATOM 815 N N . GLY A 1 101 ? 17.244 4.613 7.299 1.00 11.46 102 GLY B N 1
ATOM 816 C CA . GLY A 1 101 ? 16.378 3.800 6.474 1.00 12.33 102 GLY B CA 1
ATOM 817 C C . GLY A 1 101 ? 15.792 2.717 7.346 1.00 11.95 102 GLY B C 1
ATOM 818 O O . GLY A 1 101 ? 16.116 2.614 8.532 1.00 11.69 102 GLY B O 1
ATOM 819 N N . TRP A 1 102 ? 14.905 1.914 6.761 1.00 12.13 103 TRP B N 1
ATOM 820 C CA . TRP A 1 102 ? 14.260 0.843 7.513 1.00 11.48 103 TRP B CA 1
ATOM 821 C C . TRP A 1 102 ? 14.330 -0.478 6.747 1.00 12.81 103 TRP B C 1
ATOM 822 O O . TRP A 1 102 ? 14.654 -0.521 5.556 1.00 12.68 103 TRP B O 1
ATOM 833 N N . PHE A 1 103 ? 14.005 -1.570 7.445 1.00 12.61 104 PHE B N 1
ATOM 834 C CA . PHE A 1 103 ? 14.030 -2.908 6.866 1.00 12.34 104 PHE B CA 1
ATOM 835 C C . PHE A 1 103 ? 12.618 -3.466 6.750 1.00 13.74 104 PHE B C 1
ATOM 836 O O . PHE A 1 103 ? 11.767 -3.217 7.613 1.00 14.92 104 PHE B O 1
ATOM 844 N N . GLU A 1 104 ? 12.378 -4.228 5.690 1.00 12.73 105 GLU B N 1
ATOM 845 C CA . GLU A 1 104 ? 11.162 -5.010 5.559 1.00 15.14 105 GLU B CA 1
ATOM 846 C C . GLU A 1 104 ? 11.541 -6.369 5.003 1.00 14.38 105 GLU B C 1
ATOM 847 O O . GLU A 1 104 ? 12.521 -6.504 4.265 1.00 15.92 105 GLU B O 1
ATOM 853 N N . TRP A 1 105 ? 10.738 -7.374 5.320 1.00 15.35 106 TRP B N 1
ATOM 854 C CA . TRP A 1 105 ? 10.965 -8.725 4.830 1.00 17.30 106 TRP B CA 1
ATOM 855 C C . TRP A 1 105 ? 9.920 -9.035 3.767 1.00 18.55 106 TRP B C 1
ATOM 856 O O . TRP A 1 105 ? 8.716 -9.021 4.051 1.00 21.67 106 TRP B O 1
ATOM 867 N N . LYS A 1 106 ? 10.379 -9.326 2.554 1.00 18.04 107 LYS B N 1
ATOM 868 C CA . LYS A 1 106 ? 9.499 -9.693 1.457 1.00 19.49 107 LYS B CA 1
ATOM 869 C C . LYS A 1 106 ? 9.276 -11.195 1.491 1.00 22.54 107 LYS B C 1
ATOM 870 O O . LYS A 1 106 ? 10.233 -11.973 1.551 1.00 23.14 107 LYS B O 1
ATOM 876 N N . LYS A 1 107 ? 8.032 -11.617 1.445 1.00 24.88 108 LYS B N 1
ATOM 877 C CA . LYS A 1 107 ? 7.732 -13.019 1.414 1.00 32.59 108 LYS B CA 1
ATOM 878 C C . LYS A 1 107 ? 8.065 -13.578 0.024 1.00 33.10 108 LYS B C 1
ATOM 879 O O . LYS A 1 107 ? 7.631 -13.057 -0.963 1.00 38.21 108 LYS B O 1
ATOM 885 N N . GLU A 1 108 ? 8.857 -14.604 -0.026 1.00 33.60 109 GLU B N 1
ATOM 886 C CA . GLU A 1 108 ? 9.268 -15.256 -1.271 1.00 37.57 109 GLU B CA 1
ATOM 887 C C . GLU A 1 108 ? 9.106 -16.758 -1.062 1.00 43.65 109 GLU B C 1
ATOM 888 O O . GLU A 1 108 ? 10.057 -17.458 -0.706 1.00 45.86 109 GLU B O 1
ATOM 894 N N . GLY A 1 109 ? 7.887 -17.242 -1.282 1.00 42.47 110 GLY B N 1
ATOM 895 C CA . GLY A 1 109 ? 7.564 -18.630 -1.033 1.00 45.59 110 GLY B CA 1
ATOM 896 C C . GLY A 1 109 ? 7.352 -18.878 0.443 1.00 49.69 110 GLY B C 1
ATOM 897 O O . GLY A 1 109 ? 6.489 -18.251 1.066 1.00 50.56 110 GLY B O 1
ATOM 898 N N . ASP A 1 110 ? 8.128 -19.794 1.015 1.00 50.12 111 ASP B N 1
ATOM 899 C CA . ASP A 1 110 ? 8.166 -19.977 2.457 1.00 51.65 111 ASP B CA 1
ATOM 900 C C . ASP A 1 110 ? 9.335 -19.249 3.103 1.00 46.26 111 ASP B C 1
ATOM 901 O O . ASP A 1 110 ? 9.470 -19.283 4.329 1.00 46.50 111 ASP B O 1
ATOM 906 N N . LYS A 1 111 ? 10.173 -18.588 2.310 1.00 40.52 112 LYS B N 1
ATOM 907 C CA . LYS A 1 111 ? 11.298 -17.816 2.811 1.00 35.80 112 LYS B CA 1
ATOM 908 C C . LYS A 1 111 ? 10.946 -16.334 2.864 1.00 34.66 112 LYS B C 1
ATOM 909 O O . LYS A 1 111 ? 10.039 -15.855 2.178 1.00 35.13 112 LYS B O 1
ATOM 915 N N . LYS A 1 112 ? 11.678 -15.610 3.704 1.00 28.21 113 LYS B N 1
ATOM 916 C CA . LYS A 1 112 ? 11.494 -14.177 3.882 1.00 25.22 113 LYS B CA 1
ATOM 917 C C . LYS A 1 112 ? 12.829 -13.489 3.630 1.00 27.67 113 LYS B C 1
ATOM 918 O O . LYS A 1 112 ? 13.816 -13.773 4.317 1.00 29.80 113 LYS B O 1
ATOM 924 N N . GLN A 1 113 ? 12.854 -12.583 2.652 1.00 18.66 114 GLN B N 1
ATOM 925 C CA . GLN A 1 113 ? 14.076 -11.905 2.234 1.00 18.08 114 GLN B CA 1
ATOM 926 C C . GLN A 1 113 ? 14.065 -10.471 2.735 1.00 16.26 114 GLN B C 1
ATOM 927 O O . GLN A 1 113 ? 13.168 -9.699 2.361 1.00 15.88 114 GLN B O 1
ATOM 933 N N . PRO A 1 114 ? 15.012 -10.053 3.566 1.00 14.64 115 PRO B N 1
ATOM 934 C CA . PRO A 1 114 ? 15.018 -8.662 4.016 1.00 15.41 115 PRO B CA 1
ATOM 935 C C . PRO A 1 114 ? 15.517 -7.709 2.944 1.00 13.42 115 PRO B C 1
ATOM 936 O O . PRO A 1 114 ? 16.363 -8.049 2.109 1.00 13.76 115 PRO B O 1
ATOM 940 N N . PHE A 1 115 ? 14.952 -6.508 2.979 1.00 13.21 116 PHE B N 1
ATOM 941 C CA . PHE A 1 115 ? 15.346 -5.387 2.138 1.00 12.18 116 PHE B CA 1
ATOM 942 C C . PHE A 1 115 ? 15.604 -4.187 3.033 1.00 12.61 116 PHE B C 1
ATOM 943 O O . PHE A 1 115 ? 14.956 -4.032 4.071 1.00 12.99 116 PHE B O 1
ATOM 951 N N . PHE A 1 116 ? 16.527 -3.322 2.612 1.00 12.34 117 PHE B N 1
ATOM 952 C CA . PHE A 1 116 ? 16.766 -2.026 3.241 1.00 11.26 117 PHE B CA 1
ATOM 953 C C . PHE A 1 116 ? 16.218 -0.947 2.319 1.00 11.83 117 PHE B C 1
ATOM 954 O O . PHE A 1 116 ? 16.458 -0.986 1.107 1.00 13.02 117 PHE B O 1
ATOM 962 N N . ILE A 1 117 ? 15.451 -0.021 2.891 1.00 11.66 118 ILE B N 1
ATOM 963 C CA . ILE A 1 117 ? 14.733 1.018 2.159 1.00 11.68 118 ILE B CA 1
ATOM 964 C C . ILE A 1 117 ? 15.190 2.367 2.697 1.00 12.82 118 ILE B C 1
ATOM 965 O O . ILE A 1 117 ? 15.237 2.564 3.915 1.00 12.05 118 ILE B O 1
ATOM 970 N N . TYR A 1 118 ? 15.509 3.301 1.797 1.00 13.01 119 TYR B N 1
ATOM 971 C CA . TYR A 1 118 ? 16.142 4.554 2.195 1.00 12.34 119 TYR B CA 1
ATOM 972 C C . TYR A 1 118 ? 15.802 5.609 1.148 1.00 11.63 119 TYR B C 1
ATOM 973 O O . TYR A 1 118 ? 15.296 5.300 0.069 1.00 12.72 119 TYR B O 1
ATOM 982 N N . ARG A 1 119 ? 16.072 6.875 1.470 1.00 12.82 120 ARG B N 1
ATOM 983 C CA . ARG A 1 119 ? 15.799 7.948 0.519 1.00 11.88 120 ARG B CA 1
ATOM 984 C C . ARG A 1 119 ? 16.809 7.924 -0.621 1.00 13.09 120 ARG B C 1
ATOM 985 O O . ARG A 1 119 ? 18.021 7.925 -0.396 1.00 13.25 120 ARG B O 1
ATOM 993 N N . ALA A 1 120 ? 16.309 7.931 -1.860 1.00 14.11 121 ALA B N 1
ATOM 994 C CA . ALA A 1 120 ? 17.199 7.980 -3.016 1.00 15.14 121 ALA B CA 1
ATOM 995 C C . ALA A 1 120 ? 18.094 9.213 -2.992 1.00 14.92 121 ALA B C 1
ATOM 996 O O . ALA A 1 120 ? 19.229 9.161 -3.482 1.00 16.95 121 ALA B O 1
ATOM 998 N N . ASP A 1 121 ? 17.615 10.319 -2.419 1.00 15.59 122 ASP B N 1
ATOM 999 C CA . ASP A 1 121 ? 18.419 11.537 -2.356 1.00 14.96 122 ASP B CA 1
ATOM 1000 C C . ASP A 1 121 ? 19.458 11.527 -1.238 1.00 14.82 122 ASP B C 1
ATOM 1001 O O . ASP A 1 121 ? 20.205 12.501 -1.107 1.00 16.84 122 ASP B O 1
ATOM 1006 N N . GLY A 1 122 ? 19.538 10.462 -0.448 1.00 15.28 123 GLY B N 1
ATOM 1007 C CA . GLY A 1 122 ? 20.608 10.330 0.520 1.00 14.54 123 GLY B CA 1
ATOM 1008 C C . GLY A 1 122 ? 20.432 11.087 1.816 1.00 14.54 123 GLY B C 1
ATOM 1009 O O . GLY A 1 122 ? 21.357 11.086 2.642 1.00 14.75 123 GLY B O 1
ATOM 1010 N N . GLN A 1 123 ? 19.283 11.724 2.038 1.00 13.19 124 GLN B N 1
ATOM 1011 C CA . GLN A 1 123 ? 19.025 12.342 3.327 1.00 13.71 124 GLN B CA 1
ATOM 1012 C C . GLN A 1 123 ? 18.599 11.275 4.324 1.00 12.94 124 GLN B C 1
ATOM 1013 O O . GLN A 1 123 ? 18.061 10.232 3.938 1.00 12.40 124 GLN B O 1
ATOM 1019 N N . PRO A 1 124 ? 18.796 11.516 5.623 1.00 12.91 125 PRO B N 1
ATOM 1020 C CA . PRO A 1 124 ? 18.162 10.650 6.624 1.00 13.15 125 PRO B CA 1
ATOM 1021 C C . PRO A 1 124 ? 16.650 10.761 6.521 1.00 12.79 125 PRO B C 1
ATOM 1022 O O . PRO A 1 124 ? 16.107 11.701 5.931 1.00 12.72 125 PRO B O 1
ATOM 1026 N N . ILE A 1 125 ? 15.969 9.789 7.095 1.00 12.02 126 ILE B N 1
ATOM 1027 C CA . ILE A 1 125 ? 14.519 9.842 7.232 1.00 12.38 126 ILE B CA 1
ATOM 1028 C C . ILE A 1 125 ? 14.147 10.334 8.616 1.00 11.27 126 ILE B C 1
ATOM 1029 O O . ILE A 1 125 ? 14.793 9.995 9.622 1.00 11.98 126 ILE B O 1
ATOM 1034 N N . PHE A 1 126 ? 13.094 11.131 8.665 1.00 11.51 127 PHE B N 1
ATOM 1035 C CA . PHE A 1 126 ? 12.496 11.605 9.904 1.00 11.58 127 PHE B CA 1
ATOM 1036 C C . PHE A 1 126 ? 11.132 10.937 10.040 1.00 11.72 127 PHE B C 1
ATOM 1037 O O . PHE A 1 126 ? 10.161 11.350 9.395 1.00 12.83 127 PHE B O 1
ATOM 1045 N N . MET A 1 127 ? 11.069 9.877 10.843 1.00 11.48 128 MET B N 1
ATOM 1046 C CA . MET A 1 127 ? 9.844 9.100 10.978 1.00 11.25 128 MET B CA 1
ATOM 1047 C C . MET A 1 127 ? 8.935 9.727 12.026 1.00 11.65 128 MET B C 1
ATOM 1048 O O . MET A 1 127 ? 9.382 10.042 13.132 1.00 12.24 128 MET B O 1
ATOM 1053 N N . ALA A 1 128 ? 7.671 9.926 11.664 1.00 12.43 129 ALA B N 1
ATOM 1054 C CA . ALA A 1 128 ? 6.684 10.440 12.605 1.00 12.23 129 ALA B CA 1
ATOM 1055 C C . ALA A 1 128 ? 6.428 9.404 13.689 1.00 12.09 129 ALA B C 1
ATOM 1056 O O . ALA A 1 128 ? 6.175 8.229 13.397 1.00 12.55 129 ALA B O 1
ATOM 1058 N N . ALA A 1 129 ? 6.503 9.835 14.947 1.00 12.47 130 ALA B N 1
ATOM 1059 C CA . ALA A 1 129 ? 6.276 8.969 16.097 1.00 12.33 130 ALA B CA 1
ATOM 1060 C C . ALA A 1 129 ? 5.261 9.620 17.025 1.00 11.51 130 ALA B C 1
ATOM 1061 O O . ALA A 1 129 ? 5.094 10.843 17.036 1.00 12.03 130 ALA B O 1
ATOM 1063 N N . ILE A 1 130 ? 4.568 8.777 17.794 1.00 12.07 131 ILE B N 1
ATOM 1064 C CA . ILE A 1 130 ? 3.704 9.219 18.883 1.00 12.07 131 ILE B CA 1
ATOM 1065 C C . ILE A 1 130 ? 4.024 8.356 20.092 1.00 11.77 131 ILE B C 1
ATOM 1066 O O . ILE A 1 130 ? 4.365 7.179 19.954 1.00 12.41 131 ILE B O 1
ATOM 1071 N N . GLY A 1 131 ? 3.924 8.932 21.286 1.00 11.25 132 GLY B N 1
ATOM 1072 C CA . GLY A 1 131 ? 4.299 8.151 22.451 1.00 12.52 132 GLY B CA 1
ATOM 1073 C C . GLY A 1 131 ? 3.800 8.760 23.742 1.00 11.81 132 GLY B C 1
ATOM 1074 O O . GLY A 1 131 ? 3.116 9.784 23.754 1.00 13.31 132 GLY B O 1
ATOM 1075 N N . SER A 1 132 ? 4.188 8.119 24.841 1.00 12.33 133 SER B N 1
ATOM 1076 C CA . SER A 1 132 ? 3.699 8.469 26.173 1.00 12.63 133 SER B CA 1
ATOM 1077 C C . SER A 1 132 ? 4.660 9.444 26.855 1.00 12.31 133 SER B C 1
ATOM 1078 O O . SER A 1 132 ? 5.749 9.055 27.283 1.00 12.83 133 SER B O 1
ATOM 1081 N N . THR A 1 133 ? 4.250 10.693 26.995 1.00 14.22 134 THR B N 1
ATOM 1082 C CA . THR A 1 133 ? 5.043 11.643 27.753 1.00 13.94 134 THR B CA 1
ATOM 1083 C C . THR A 1 133 ? 4.750 11.477 29.245 1.00 15.24 134 THR B C 1
ATOM 1084 O O . THR A 1 133 ? 3.665 11.014 29.626 1.00 15.95 134 THR B O 1
ATOM 1088 N N . PRO A 1 134 ? 5.706 11.833 30.127 1.00 15.01 135 PRO B N 1
ATOM 1089 C CA . PRO A 1 134 ? 7.031 12.384 29.808 1.00 13.93 135 PRO B CA 1
ATOM 1090 C C . PRO A 1 134 ? 8.005 11.308 29.345 1.00 13.43 135 PRO B C 1
ATOM 1091 O O . PRO A 1 134 ? 8.176 10.265 29.992 1.00 13.99 135 PRO B O 1
ATOM 1095 N N . PHE A 1 135 ? 8.657 11.585 28.214 1.00 12.74 136 PHE B N 1
ATOM 1096 C CA . PHE A 1 135 ? 9.577 10.616 27.628 1.00 12.83 136 PHE B CA 1
ATOM 1097 C C . PHE A 1 135 ? 10.792 10.374 28.514 1.00 12.38 136 PHE B C 1
ATOM 1098 O O . PHE A 1 135 ? 11.347 9.267 28.519 1.00 13.46 136 PHE B O 1
ATOM 1106 N N . GLU A 1 136 ? 11.216 11.380 29.275 1.00 12.55 137 GLU B N 1
ATOM 1107 C CA . GLU A 1 136 ? 12.446 11.280 30.043 1.00 13.81 137 GLU B CA 1
ATOM 1108 C C . GLU A 1 136 ? 12.352 10.325 31.228 1.00 15.11 137 GLU B C 1
ATOM 1109 O O . GLU A 1 136 ? 13.380 10.060 31.859 1.00 15.46 137 GLU B O 1
ATOM 1115 N N . ARG A 1 137 ? 11.167 9.799 31.557 1.00 1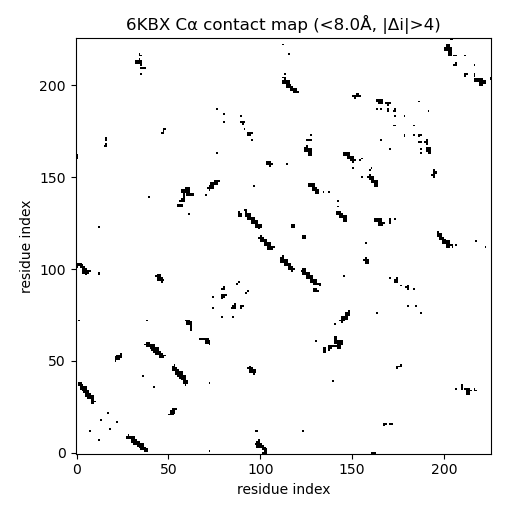3.76 138 ARG B N 1
ATOM 1116 C CA . ARG A 1 137 ? 11.072 8.859 32.671 1.00 13.42 138 ARG B CA 1
ATOM 1117 C C . ARG A 1 137 ? 11.658 7.488 32.362 1.00 13.26 138 ARG B C 1
ATOM 1118 O O . ARG A 1 137 ? 11.885 6.708 33.297 1.00 14.15 138 ARG B O 1
ATOM 1126 N N . GLY A 1 138 ? 11.900 7.170 31.093 1.00 12.21 139 GLY B N 1
ATOM 1127 C CA . GLY A 1 138 ? 12.489 5.887 30.742 1.00 12.28 139 GLY B CA 1
ATOM 1128 C C . GLY A 1 138 ? 11.586 4.691 30.951 1.00 11.84 139 GLY B C 1
ATOM 1129 O O . GLY A 1 138 ? 12.067 3.613 31.322 1.00 12.87 139 GLY B O 1
ATOM 1130 N N . ASP A 1 139 ? 10.282 4.861 30.744 1.00 12.98 140 ASP B N 1
ATOM 1131 C CA . ASP A 1 139 ? 9.323 3.780 30.929 1.00 12.56 140 ASP B CA 1
ATOM 1132 C C . ASP A 1 139 ? 9.686 2.559 30.088 1.00 13.07 140 ASP B C 1
ATOM 1133 O O . ASP A 1 139 ? 10.222 2.669 28.989 1.00 12.96 140 ASP B O 1
ATOM 1138 N N . GLU A 1 140 ? 9.387 1.378 30.617 1.00 11.97 141 GLU B N 1
ATOM 1139 C CA . GLU A 1 140 ? 9.739 0.121 29.964 1.00 12.38 141 GLU B CA 1
ATOM 1140 C C . GLU A 1 140 ? 8.521 -0.636 29.439 1.00 12.21 141 GLU B C 1
ATOM 1141 O O . GLU A 1 140 ? 8.631 -1.822 29.087 1.00 12.58 141 GLU B O 1
ATOM 1147 N N . ALA A 1 141 ? 7.367 0.040 29.360 1.00 12.86 142 ALA B N 1
ATOM 1148 C CA . ALA A 1 141 ? 6.152 -0.520 28.770 1.00 12.83 142 ALA B CA 1
ATOM 1149 C C . ALA A 1 141 ? 5.440 0.472 27.858 1.00 12.01 142 ALA B C 1
ATOM 1150 O O . ALA A 1 141 ? 4.882 0.077 26.825 1.00 13.60 142 ALA B O 1
ATOM 1152 N N . GLU A 1 142 ? 5.415 1.749 28.235 1.00 13.20 143 GLU B N 1
ATOM 1153 C CA . GLU A 1 142 ? 4.684 2.767 27.476 1.00 11.88 143 GLU B CA 1
ATOM 1154 C C . GLU A 1 142 ? 5.717 3.732 26.919 1.00 11.79 143 GLU B C 1
ATOM 1155 O O . GLU A 1 142 ? 6.124 4.680 27.590 1.00 11.91 143 GLU B O 1
ATOM 1161 N N . GLY A 1 143 ? 6.178 3.453 25.698 1.00 11.57 144 GLY B N 1
ATOM 1162 C CA . GLY A 1 143 ? 7.186 4.260 25.046 1.00 11.58 144 GLY B CA 1
ATOM 1163 C C . GLY A 1 143 ? 6.615 4.959 23.828 1.00 11.65 144 GLY B C 1
ATOM 1164 O O . GLY A 1 143 ? 5.667 5.741 23.967 1.00 13.71 144 GLY B O 1
ATOM 1165 N N . PHE A 1 144 ? 7.159 4.690 22.639 1.00 14.84 145 PHE B N 1
ATOM 1166 C CA . PHE A 1 144 ? 6.674 5.308 21.413 1.00 12.92 145 PHE B CA 1
ATOM 1167 C C . PHE A 1 144 ? 6.340 4.254 20.367 1.00 12.53 145 PHE B C 1
ATOM 1168 O O . PHE A 1 144 ? 6.791 3.101 20.438 1.00 13.53 145 PHE B O 1
ATOM 1176 N N . LEU A 1 145 ? 5.554 4.692 19.384 1.00 11.94 146 LEU B N 1
ATOM 1177 C CA . LEU A 1 145 ? 5.217 3.936 18.188 1.00 11.92 146 LEU B CA 1
ATOM 1178 C C . LEU A 1 145 ? 5.626 4.753 16.974 1.00 12.71 146 LEU B C 1
ATOM 1179 O O . LEU A 1 145 ? 5.613 5.988 17.002 1.00 12.32 146 LEU B O 1
ATOM 1184 N N . ILE A 1 146 ? 5.961 4.057 15.894 1.00 12.20 147 ILE B N 1
ATOM 1185 C CA . ILE A 1 146 ? 6.194 4.694 14.604 1.00 12.88 147 ILE B CA 1
ATOM 1186 C C . ILE A 1 146 ? 4.881 4.714 13.824 1.00 11.67 147 ILE B C 1
ATOM 1187 O O . ILE A 1 146 ? 4.250 3.669 13.626 1.00 12.81 147 ILE B O 1
ATOM 1192 N N . VAL A 1 147 ? 4.447 5.911 13.417 1.00 12.22 148 VAL B N 1
ATOM 1193 C CA . VAL A 1 147 ? 3.234 6.039 12.616 1.00 13.46 148 VAL B CA 1
ATOM 1194 C C . VAL A 1 147 ? 3.482 5.451 11.234 1.00 13.12 148 VAL B C 1
ATOM 1195 O O . VAL A 1 147 ? 4.563 5.621 10.656 1.00 13.47 148 VAL B O 1
ATOM 1199 N N . THR A 1 148 ? 2.488 4.737 10.701 1.00 12.70 149 THR B N 1
ATOM 1200 C CA . THR A 1 148 ? 2.616 4.095 9.402 1.00 13.11 149 THR B CA 1
ATOM 1201 C C . THR A 1 148 ? 1.641 4.681 8.396 1.00 13.85 149 THR B C 1
ATOM 1202 O O . THR A 1 148 ? 0.618 5.269 8.748 1.00 14.77 149 THR B O 1
ATOM 1206 N N . ALA A 1 149 ? 1.977 4.476 7.123 1.00 14.52 150 ALA B N 1
ATOM 1207 C CA . ALA A 1 149 ? 1.136 4.836 5.994 1.00 17.36 150 ALA B CA 1
ATOM 1208 C C . ALA A 1 149 ? 1.144 3.683 4.998 1.00 15.26 150 ALA B C 1
ATOM 1209 O O . ALA A 1 149 ? 1.962 2.763 5.084 1.00 15.29 150 ALA B O 1
ATOM 1211 N N . ALA A 1 150 ? 0.221 3.735 4.046 1.00 17.77 151 ALA B N 1
ATOM 1212 C CA . ALA A 1 150 ? 0.169 2.706 3.019 1.00 19.26 151 ALA B CA 1
ATOM 1213 C C . ALA A 1 150 ? 1.385 2.805 2.105 1.00 20.89 151 ALA B C 1
ATOM 1214 O O . ALA A 1 150 ? 1.813 3.900 1.728 1.00 20.34 151 ALA B O 1
ATOM 1216 N N . ALA A 1 151 ? 1.941 1.653 1.744 1.00 18.55 152 ALA B N 1
ATOM 1217 C CA . ALA A 1 151 ? 2.934 1.618 0.680 1.00 18.37 152 ALA B CA 1
ATOM 1218 C C . ALA A 1 151 ? 2.263 1.887 -0.662 1.00 20.62 152 ALA B C 1
ATOM 1219 O O . ALA A 1 151 ? 1.091 1.565 -0.876 1.00 22.17 152 ALA B O 1
ATOM 1221 N N . ASP A 1 152 ? 3.020 2.501 -1.566 1.00 22.02 153 ASP B N 1
ATOM 1222 C CA . ASP A 1 152 ? 2.517 2.931 -2.859 1.00 30.11 153 ASP B CA 1
ATOM 1223 C C . ASP A 1 152 ? 3.603 2.680 -3.894 1.00 24.12 153 ASP B C 1
ATOM 1224 O O . ASP A 1 152 ? 4.777 2.515 -3.550 1.00 23.50 153 ASP B O 1
ATOM 1229 N N . GLN A 1 153 ? 3.201 2.635 -5.157 1.00 28.55 154 GLN B N 1
ATOM 1230 C CA . GLN A 1 153 ? 4.154 2.539 -6.275 1.00 28.20 154 GLN B CA 1
ATOM 1231 C C . GLN A 1 153 ? 5.034 1.302 -6.064 1.00 26.55 154 GLN B C 1
ATOM 1232 O O . GLN A 1 153 ? 4.540 0.264 -5.601 1.00 22.57 154 GLN B O 1
ATOM 1238 N N . GLY A 1 154 ? 6.332 1.383 -6.373 1.00 24.87 155 GLY B N 1
ATOM 1239 C CA . GLY A 1 154 ? 7.201 0.221 -6.310 1.00 24.84 155 GLY B CA 1
ATOM 1240 C C . GLY A 1 154 ? 7.313 -0.413 -4.939 1.00 23.91 155 GLY B C 1
ATOM 1241 O O . GLY A 1 154 ? 7.625 -1.605 -4.846 1.00 22.85 155 GLY B O 1
ATOM 1242 N N . LEU A 1 155 ? 7.063 0.351 -3.872 1.00 19.32 156 LEU B N 1
ATOM 1243 C CA . LEU A 1 155 ? 7.257 -0.170 -2.520 1.00 18.27 156 LEU B CA 1
ATOM 1244 C C . LEU A 1 155 ? 6.328 -1.338 -2.208 1.00 21.66 156 LEU B C 1
ATOM 1245 O O . LEU A 1 155 ? 6.671 -2.186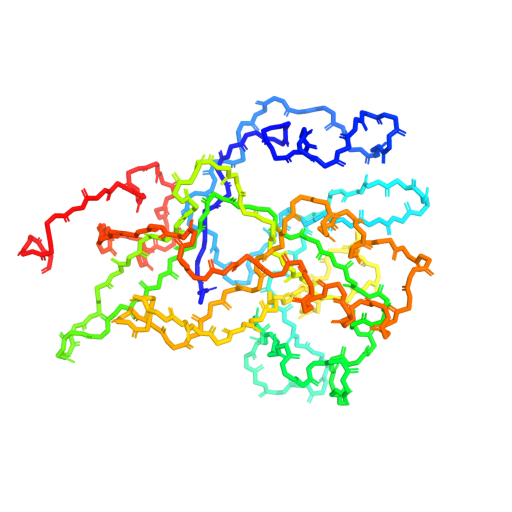 -1.380 1.00 19.41 156 LEU B O 1
ATOM 1250 N N . VAL A 1 156 ? 5.160 -1.412 -2.857 1.00 18.15 157 VAL B N 1
ATOM 1251 C CA . VAL A 1 156 ? 4.213 -2.486 -2.556 1.00 18.94 157 VAL B CA 1
ATOM 1252 C C . VAL A 1 156 ? 4.763 -3.855 -2.917 1.00 19.58 157 VAL B C 1
ATOM 1253 O O . VAL A 1 156 ? 4.267 -4.871 -2.416 1.00 22.53 157 VAL B O 1
ATOM 1257 N N . ASP A 1 157 ? 5.767 -3.916 -3.799 1.00 18.37 158 ASP B N 1
ATOM 1258 C CA . ASP A 1 157 ? 6.408 -5.191 -4.099 1.00 22.15 158 ASP B CA 1
ATOM 1259 C C . ASP A 1 157 ? 7.069 -5.782 -2.863 1.00 20.87 158 ASP B C 1
ATOM 1260 O O . ASP A 1 157 ? 7.241 -7.002 -2.772 1.00 25.03 158 ASP B O 1
ATOM 1265 N N . ILE A 1 158 ? 7.452 -4.940 -1.911 1.00 20.11 159 ILE B N 1
ATOM 1266 C CA . ILE A 1 158 ? 8.192 -5.368 -0.730 1.00 20.61 159 ILE B CA 1
ATOM 1267 C C . ILE A 1 158 ? 7.264 -5.628 0.450 1.00 19.15 159 ILE B C 1
ATOM 1268 O O . ILE A 1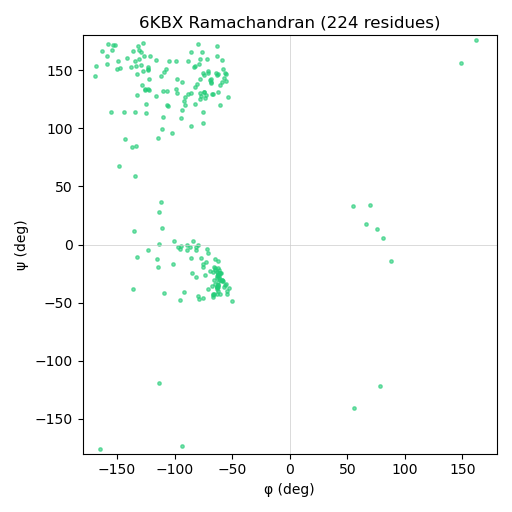 158 ? 7.370 -6.657 1.118 1.00 21.35 159 ILE B O 1
ATOM 1273 N N . HIS A 1 159 ? 6.349 -4.698 0.716 1.00 17.69 160 HIS B N 1
ATOM 1274 C CA . HIS A 1 159 ? 5.521 -4.736 1.914 1.00 18.03 160 HIS B CA 1
ATOM 1275 C C . HIS A 1 159 ? 4.399 -3.720 1.759 1.00 17.04 160 HIS B C 1
ATOM 1276 O O . HIS A 1 159 ? 4.554 -2.719 1.055 1.00 17.77 160 HIS B O 1
ATOM 1283 N N . ASP A 1 160 ? 3.277 -3.970 2.440 1.00 17.33 161 ASP B N 1
ATOM 1284 C CA . ASP A 1 160 ? 2.076 -3.167 2.223 1.00 17.68 161 ASP B CA 1
ATOM 1285 C C . ASP A 1 160 ? 2.018 -1.890 3.053 1.00 17.53 161 ASP B C 1
ATOM 1286 O O . ASP A 1 160 ? 1.160 -1.042 2.786 1.00 19.77 161 ASP B O 1
ATOM 1291 N N . ARG A 1 161 ? 2.891 -1.734 4.044 1.00 16.79 162 ARG B N 1
ATOM 1292 C CA . ARG A 1 161 ? 2.910 -0.567 4.916 1.00 16.82 162 ARG B CA 1
ATOM 1293 C C . ARG A 1 161 ? 4.338 -0.048 5.003 1.00 17.70 162 ARG B C 1
ATOM 1294 O O . ARG A 1 161 ? 5.293 -0.780 4.736 1.00 17.59 162 ARG B O 1
ATOM 1302 N N . ARG A 1 162 ? 4.476 1.219 5.388 1.00 16.31 163 ARG B N 1
ATOM 1303 C CA . ARG A 1 162 ? 5.773 1.867 5.515 1.00 14.81 163 ARG B CA 1
ATOM 1304 C C . ARG A 1 162 ? 5.678 2.903 6.622 1.00 13.99 163 ARG B C 1
ATOM 1305 O O . ARG A 1 162 ? 4.577 3.358 6.950 1.00 14.63 163 ARG B O 1
ATOM 1313 N N . PRO A 1 163 ? 6.806 3.305 7.217 1.00 13.22 164 PRO B N 1
ATOM 1314 C CA . PRO A 1 163 ? 6.755 4.416 8.176 1.00 13.18 164 PRO B CA 1
ATOM 1315 C C . PRO A 1 163 ? 6.289 5.688 7.487 1.00 13.84 164 PRO B C 1
ATOM 1316 O O . PRO A 1 163 ? 6.585 5.939 6.315 1.00 13.68 164 PRO B O 1
ATOM 1320 N N . LEU A 1 164 ? 5.565 6.506 8.230 1.00 13.30 165 LEU B N 1
ATOM 1321 C CA . LEU A 1 164 ? 5.243 7.854 7.776 1.00 14.02 165 LEU B CA 1
ATOM 1322 C C . LEU A 1 164 ? 6.506 8.689 7.929 1.00 13.62 165 LEU B C 1
ATOM 1323 O O . LEU A 1 164 ? 6.914 9.033 9.043 1.00 16.33 165 LEU B O 1
ATOM 1328 N N . VAL A 1 165 ? 7.164 8.965 6.814 1.00 13.57 166 VAL B N 1
ATOM 1329 C CA . VAL A 1 165 ? 8.394 9.746 6.773 1.00 13.76 166 VAL B CA 1
ATOM 1330 C C . VAL A 1 165 ? 8.026 11.174 6.412 1.00 13.07 166 VAL B C 1
ATOM 1331 O O . VAL A 1 165 ? 7.277 11.405 5.454 1.00 14.23 166 VAL B O 1
ATOM 1335 N N . LEU A 1 166 ? 8.534 12.132 7.180 1.00 13.22 167 LEU B N 1
ATOM 1336 C CA . LEU A 1 166 ? 8.234 13.541 6.972 1.00 13.44 167 LEU B CA 1
ATOM 1337 C C . LEU A 1 166 ? 9.460 14.263 6.430 1.00 13.81 167 LEU B C 1
ATOM 1338 O O . LEU A 1 166 ? 10.598 13.913 6.755 1.00 13.73 167 LEU B O 1
ATOM 1343 N N . SER A 1 167 ? 9.220 15.294 5.609 1.00 14.03 168 SER B N 1
ATOM 1344 C CA . SER A 1 167 ? 10.307 16.182 5.225 1.00 13.90 168 SER B CA 1
ATOM 1345 C C . SER A 1 167 ? 10.920 16.804 6.483 1.00 13.32 168 SER B C 1
ATOM 1346 O O . SER A 1 167 ? 10.278 16.865 7.533 1.00 13.54 168 SER B O 1
ATOM 1349 N N . PRO A 1 168 ? 12.161 17.284 6.402 1.00 14.14 169 PRO B N 1
ATOM 1350 C CA . PRO A 1 168 ? 12.737 17.971 7.574 1.00 15.75 169 PRO B CA 1
ATOM 1351 C C . PRO A 1 168 ? 11.865 19.118 8.071 1.00 15.11 169 PRO B C 1
ATOM 1352 O O . PRO A 1 168 ? 11.703 19.317 9.283 1.00 15.89 169 PRO B O 1
ATOM 1356 N N . GLU A 1 169 ? 11.280 19.878 7.145 1.00 15.48 170 GLU B N 1
ATOM 1357 C CA . GLU A 1 169 ? 10.448 21.012 7.528 1.00 16.63 170 GLU B CA 1
ATOM 1358 C C . GLU A 1 169 ? 9.190 20.547 8.245 1.00 15.02 170 GLU B C 1
ATOM 1359 O O . GLU A 1 169 ? 8.812 21.104 9.282 1.00 16.71 170 GLU B O 1
ATOM 1365 N N . ALA A 1 170 ? 8.530 19.520 7.709 1.00 14.46 171 ALA B N 1
ATOM 1366 C CA . ALA A 1 170 ? 7.333 18.998 8.353 1.00 14.17 171 ALA B CA 1
ATOM 1367 C C . ALA A 1 170 ? 7.664 18.339 9.683 1.00 14.00 171 ALA B C 1
ATOM 1368 O O . ALA A 1 170 ? 6.888 18.435 10.640 1.00 14.51 171 ALA B O 1
ATOM 1370 N N . ALA A 1 171 ? 8.817 17.675 9.766 1.00 13.05 172 ALA B N 1
ATOM 1371 C CA . ALA A 1 171 ? 9.224 17.043 11.019 1.00 12.93 172 ALA B CA 1
ATOM 1372 C C . ALA A 1 171 ? 9.361 18.067 12.136 1.00 14.96 172 ALA B C 1
ATOM 1373 O O . ALA A 1 171 ? 8.933 17.823 13.269 1.00 14.52 172 ALA B O 1
ATOM 1375 N N . ARG A 1 172 ? 9.955 19.224 11.837 1.00 13.84 173 ARG B N 1
ATOM 1376 C CA . ARG A 1 172 ? 10.094 20.259 12.851 1.00 14.87 173 ARG B CA 1
ATOM 1377 C C . ARG A 1 172 ? 8.732 20.757 13.317 1.00 15.69 173 ARG B C 1
ATOM 1378 O O . ARG A 1 172 ? 8.513 20.946 14.520 1.00 17.32 173 ARG B O 1
ATOM 1386 N N . GLU A 1 173 ? 7.801 20.966 12.380 1.00 14.67 174 GLU B N 1
ATOM 1387 C CA . GLU A 1 173 ? 6.469 21.438 12.747 1.00 15.14 174 GLU B CA 1
ATOM 1388 C C . GLU A 1 173 ? 5.712 20.395 13.562 1.00 14.99 174 GLU B C 1
ATOM 1389 O O . GLU A 1 173 ? 5.044 20.730 14.547 1.00 15.65 174 GLU B O 1
ATOM 1395 N N . TRP A 1 174 ? 5.806 19.128 13.154 1.00 15.64 175 TRP B N 1
ATOM 1396 C CA . TRP A 1 174 ? 5.137 18.021 13.834 1.00 16.06 175 TRP B CA 1
ATOM 1397 C C . TRP A 1 174 ? 5.456 17.997 15.326 1.00 13.80 175 TRP B C 1
ATOM 1398 O O . TRP A 1 174 ? 4.586 17.708 16.155 1.00 14.67 175 TRP B O 1
ATOM 1409 N N . MET A 1 175 ? 6.693 18.325 15.692 1.00 13.84 176 MET B N 1
ATOM 1410 C CA . MET A 1 175 ? 7.113 18.245 17.086 1.00 13.58 176 MET B CA 1
ATOM 1411 C C . MET A 1 175 ? 6.583 19.376 17.957 1.00 14.08 176 MET B C 1
ATOM 1412 O O . MET A 1 175 ? 6.573 19.229 19.185 1.00 14.00 176 MET B O 1
ATOM 1417 N N . ARG A 1 176 ? 6.162 20.492 17.368 1.00 15.02 177 ARG B N 1
ATOM 1418 C CA . ARG A 1 176 ? 5.846 21.672 18.165 1.00 15.16 177 ARG B CA 1
ATOM 1419 C C . ARG A 1 176 ? 4.687 21.411 19.122 1.00 15.58 177 ARG B C 1
ATOM 1420 O O . ARG A 1 176 ? 3.638 20.899 18.724 1.00 15.72 177 ARG B O 1
ATOM 1428 N N . GLN A 1 177 ? 4.878 21.775 20.390 1.00 16.48 178 GLN B N 1
ATOM 1429 C CA . GLN A 1 177 ? 3.812 21.609 21.373 1.00 16.55 178 GLN B CA 1
ATOM 1430 C C . GLN A 1 177 ? 2.643 22.552 21.127 1.00 19.47 178 GLN B C 1
ATOM 1431 O O . GLN A 1 177 ? 1.523 22.255 21.562 1.00 20.12 178 GLN B O 1
ATOM 1437 N N . GLU A 1 178 ? 2.879 23.668 20.434 1.00 18.76 179 GLU B N 1
ATOM 1438 C CA . GLU A 1 178 ? 1.846 24.666 20.185 1.00 23.31 179 GLU B CA 1
ATOM 1439 C C . GLU A 1 178 ? 0.846 24.245 19.114 1.00 24.29 179 GLU B C 1
ATOM 1440 O O . GLU A 1 178 ? -0.227 24.852 19.028 1.00 28.64 179 GLU B O 1
ATOM 1446 N N . ILE A 1 179 ? 1.154 23.249 18.295 1.00 24.84 180 ILE B N 1
ATOM 1447 C CA . ILE A 1 179 ? 0.244 22.879 17.215 1.00 33.39 180 ILE B CA 1
ATOM 1448 C C . ILE A 1 179 ? -0.684 21.761 17.674 1.00 34.27 180 ILE B C 1
ATOM 1449 O O . ILE A 1 179 ? -0.272 20.826 18.378 1.00 30.48 180 ILE B O 1
ATOM 1454 N N . SER A 1 180 ? -1.950 21.868 17.274 1.00 27.85 181 SER B N 1
ATOM 1455 C CA . SER A 1 180 ? -3.014 20.980 17.708 1.00 28.45 181 SER B CA 1
ATOM 1456 C C . SER A 1 180 ? -2.919 19.631 17.002 1.00 25.99 181 SER B C 1
ATOM 1457 O O . SER A 1 180 ? -2.215 19.469 16.004 1.00 22.80 181 SER B O 1
ATOM 1460 N N . GLY A 1 181 ? -3.653 18.649 17.534 1.00 28.21 182 GLY B N 1
ATOM 1461 C CA . GLY A 1 181 ? -3.771 17.372 16.849 1.00 24.83 182 GLY B CA 1
ATOM 1462 C C . GLY A 1 181 ? -4.322 17.502 15.440 1.00 22.54 182 GLY B C 1
ATOM 1463 O O . GLY A 1 181 ? -3.904 16.776 14.535 1.00 20.84 182 GLY B O 1
ATOM 1464 N N . LYS A 1 182 ? -5.257 18.428 15.230 1.00 24.57 183 LYS B N 1
ATOM 1465 C CA . LYS A 1 182 ? -5.803 18.637 13.892 1.00 21.55 183 LYS B CA 1
ATOM 1466 C C . LYS A 1 182 ? -4.747 19.198 12.946 1.00 21.49 183 LYS B C 1
ATOM 1467 O O . LYS A 1 182 ? -4.614 18.744 11.801 1.00 20.43 183 LYS B O 1
ATOM 1473 N N . GLU A 1 183 ? -3.967 20.176 13.417 1.00 20.92 184 GLU B N 1
ATOM 1474 C CA . GLU A 1 183 ? -2.857 20.672 12.611 1.00 22.85 184 GLU B CA 1
ATOM 1475 C C . GLU A 1 183 ? -1.821 19.577 12.355 1.00 18.94 184 GLU B C 1
ATOM 1476 O O . GLU A 1 183 ? -1.227 19.509 11.270 1.00 19.59 184 GLU B O 1
ATOM 1482 N N . ALA A 1 184 ? -1.594 18.706 13.344 1.00 19.02 185 ALA B N 1
ATOM 1483 C CA . ALA A 1 184 ? -0.677 17.586 13.151 1.00 18.42 185 ALA B CA 1
ATOM 1484 C C . ALA A 1 184 ? -1.173 16.643 12.061 1.00 18.51 185 ALA B C 1
ATOM 1485 O O . ALA A 1 184 ? -0.372 16.109 11.282 1.00 18.12 185 ALA B O 1
ATOM 1487 N N . SER A 1 185 ? -2.487 16.418 11.994 1.00 18.90 186 SER B N 1
ATOM 1488 C CA . SER A 1 185 ? -3.033 15.607 10.910 1.00 19.83 186 SER B CA 1
ATOM 1489 C C . SER A 1 185 ? -2.786 16.264 9.559 1.00 18.39 186 SER B C 1
ATOM 1490 O O . SER A 1 185 ? -2.522 15.580 8.563 1.00 20.23 186 SER B O 1
ATOM 1493 N N . GLU A 1 186 ? -2.866 17.593 9.505 1.00 18.13 187 GLU B N 1
ATOM 1494 C CA . GLU A 1 186 ? -2.572 18.297 8.263 1.00 18.35 187 GLU B CA 1
ATOM 1495 C C . GLU A 1 186 ? -1.106 18.140 7.881 1.00 18.48 187 GLU B C 1
ATOM 1496 O O . GLU A 1 186 ? -0.786 17.885 6.715 1.00 18.70 187 GLU B O 1
ATOM 1502 N N . ILE A 1 187 ? -0.208 18.248 8.864 1.00 17.90 188 ILE B N 1
ATOM 1503 C CA . ILE A 1 187 ? 1.222 18.073 8.620 1.00 17.73 188 ILE B CA 1
ATOM 1504 C C . ILE A 1 187 ? 1.518 16.659 8.135 1.00 18.62 188 ILE B C 1
ATOM 1505 O O . ILE A 1 187 ? 2.339 16.457 7.231 1.00 20.49 188 ILE B O 1
ATOM 1510 N N . ALA A 1 188 ? 0.846 15.658 8.713 1.00 19.03 189 ALA B N 1
ATOM 1511 C CA . ALA A 1 188 ? 1.059 14.280 8.280 1.00 18.90 189 ALA B CA 1
ATOM 1512 C C . ALA A 1 188 ? 0.651 14.098 6.826 1.00 19.63 189 ALA B C 1
ATOM 1513 O O . ALA A 1 188 ? 1.280 13.331 6.087 1.00 23.06 189 ALA B O 1
ATOM 1515 N N . ALA A 1 189 ? -0.396 14.802 6.395 1.00 19.47 190 ALA B N 1
ATOM 1516 C CA . ALA A 1 189 ? -0.839 14.705 5.010 1.00 20.98 190 ALA B CA 1
ATOM 1517 C C . ALA A 1 189 ? 0.101 15.464 4.082 1.00 24.35 190 ALA B C 1
ATOM 1518 O O . ALA A 1 189 ? 0.516 14.944 3.040 1.00 30.73 190 ALA B O 1
ATOM 1520 N N . SER A 1 190 ? 0.476 16.689 4.457 1.00 19.71 191 SER B N 1
ATOM 1521 C CA . SER A 1 190 ? 1.254 17.524 3.547 1.00 20.52 191 SER B CA 1
ATOM 1522 C C . SER A 1 190 ? 2.741 17.189 3.559 1.00 20.59 191 SER B C 1
ATOM 1523 O O . SER A 1 190 ? 3.420 17.395 2.546 1.00 23.61 191 SER B O 1
ATOM 1526 N N . GLY A 1 191 ? 3.264 16.679 4.671 1.00 19.32 192 GLY B N 1
ATOM 1527 C CA . GLY A 1 191 ? 4.686 16.438 4.821 1.00 19.31 192 GLY B CA 1
ATOM 1528 C C . GLY A 1 191 ? 5.161 15.041 4.505 1.00 20.37 192 GLY B C 1
ATOM 1529 O O . GLY A 1 191 ? 6.371 14.789 4.548 1.00 19.77 192 GLY B O 1
ATOM 1530 N N . CYS A 1 192 ? 4.251 14.123 4.191 1.00 16.59 193 CYS B N 1
ATOM 1531 C CA . CYS A 1 192 ? 4.616 12.737 3.935 1.00 18.52 193 CYS B CA 1
ATOM 1532 C C . CYS A 1 192 ? 5.444 12.637 2.662 1.00 18.43 193 CYS B C 1
ATOM 1533 O O . CYS A 1 192 ? 5.053 13.155 1.612 1.00 21.95 193 CYS B O 1
ATOM 1536 N N . VAL A 1 193 ? 6.584 11.966 2.756 1.00 16.59 194 VAL B N 1
ATOM 1537 C CA . VAL A 1 193 ? 7.476 11.771 1.617 1.00 16.53 194 VAL B CA 1
ATOM 1538 C C . VAL A 1 193 ? 6.901 10.667 0.736 1.00 17.87 194 VAL B C 1
ATOM 1539 O O . VAL A 1 193 ? 6.641 9.560 1.233 1.00 18.95 194 VAL B O 1
ATOM 1543 N N . PRO A 1 194 ? 6.677 10.911 -0.554 1.00 19.20 195 PRO B N 1
ATOM 1544 C CA . PRO A 1 194 ? 6.026 9.901 -1.393 1.00 21.67 195 PRO B CA 1
ATOM 1545 C C . PRO A 1 194 ? 6.944 8.726 -1.689 1.00 20.27 195 PRO B C 1
ATOM 1546 O O . PRO A 1 194 ? 8.172 8.821 -1.635 1.00 17.36 195 PRO B O 1
ATOM 1550 N N . ALA A 1 195 ? 6.313 7.611 -2.065 1.00 22.08 196 ALA B N 1
ATOM 1551 C CA . ALA A 1 195 ? 7.034 6.361 -2.278 1.00 22.09 196 ALA B CA 1
ATOM 1552 C C . ALA A 1 195 ? 8.111 6.481 -3.349 1.00 19.88 196 ALA B C 1
ATOM 1553 O O . ALA A 1 195 ? 9.137 5.795 -3.270 1.00 21.01 196 ALA B O 1
ATOM 1555 N N . ASN A 1 196 ? 7.904 7.331 -4.361 1.00 21.17 197 ASN B N 1
ATOM 1556 C CA . ASN A 1 196 ? 8.883 7.407 -5.445 1.00 23.72 197 ASN B CA 1
ATOM 1557 C C . ASN A 1 196 ? 10.185 8.082 -5.034 1.00 20.54 197 ASN B C 1
ATOM 1558 O O . ASN A 1 196 ? 11.113 8.146 -5.850 1.00 22.80 197 ASN B O 1
ATOM 1563 N N . GLN A 1 197 ? 10.274 8.579 -3.806 1.00 18.44 198 GLN B N 1
ATOM 1564 C CA . GLN A 1 197 ? 11.498 9.168 -3.289 1.00 18.80 198 GLN B CA 1
ATOM 1565 C C . GLN A 1 197 ? 12.401 8.149 -2.612 1.00 17.59 198 GLN B C 1
ATOM 1566 O O . GLN A 1 197 ? 13.491 8.515 -2.164 1.00 17.51 198 GLN B O 1
ATOM 1572 N N . PHE A 1 198 ? 11.992 6.884 -2.549 1.00 13.86 199 PHE B N 1
ATOM 1573 C CA . PHE A 1 198 ? 12.758 5.849 -1.880 1.00 12.44 199 PHE B CA 1
ATOM 1574 C C . PHE A 1 198 ? 13.403 4.901 -2.884 1.00 12.87 199 PHE B C 1
ATOM 1575 O O . PHE A 1 198 ? 12.908 4.702 -3.996 1.00 15.55 199 PHE B O 1
ATOM 1583 N N . SER A 1 199 ? 14.539 4.350 -2.478 1.00 13.94 200 SER B N 1
ATOM 1584 C CA . SER A 1 199 ? 15.207 3.257 -3.159 1.00 15.40 200 SER B CA 1
ATOM 1585 C C . SER A 1 199 ? 15.335 2.102 -2.179 1.00 13.40 200 SER B C 1
ATOM 1586 O O . SER A 1 199 ? 15.200 2.277 -0.965 1.00 13.31 200 SER B O 1
ATOM 1589 N N . TRP A 1 200 ? 15.588 0.907 -2.704 1.00 13.36 201 TRP B 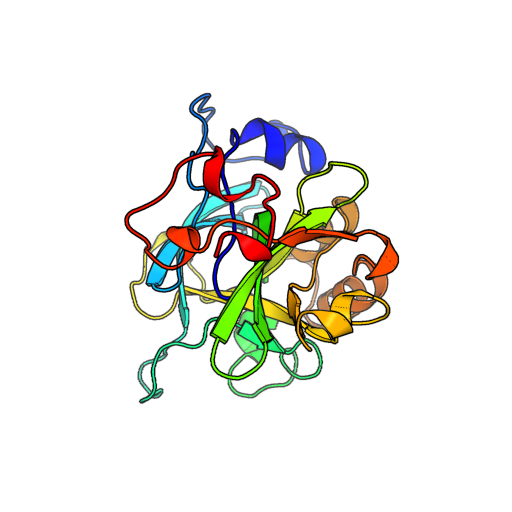N 1
ATOM 1590 C CA . TRP A 1 200 ? 15.707 -0.252 -1.828 1.00 13.42 201 TRP B CA 1
ATOM 1591 C C . TRP A 1 200 ? 16.491 -1.353 -2.524 1.00 13.59 201 TRP B C 1
ATOM 1592 O O . TRP A 1 200 ? 16.629 -1.362 -3.751 1.00 14.90 201 TRP B O 1
ATOM 1603 N N . HIS A 1 201 ? 16.985 -2.292 -1.723 1.00 13.66 202 HIS B N 1
ATOM 1604 C CA . HIS A 1 201 ? 17.717 -3.434 -2.252 1.00 13.77 202 HIS B CA 1
ATOM 1605 C C . HIS A 1 201 ? 17.689 -4.553 -1.221 1.00 13.54 202 HIS B C 1
ATOM 1606 O O . HIS A 1 201 ? 17.527 -4.300 -0.020 1.00 12.09 202 HIS B O 1
ATOM 1613 N N . PRO A 1 202 ? 17.835 -5.799 -1.659 1.00 14.47 203 PRO B N 1
ATOM 1614 C CA . PRO A 1 202 ? 17.957 -6.905 -0.702 1.00 14.57 203 PRO B CA 1
ATOM 1615 C C . PRO A 1 202 ? 19.227 -6.766 0.130 1.00 15.17 203 PRO B C 1
ATOM 1616 O O . PRO A 1 202 ? 20.244 -6.251 -0.341 1.00 13.93 203 PRO B O 1
ATOM 1620 N N . VAL A 1 203 ? 19.155 -7.227 1.380 1.00 15.59 204 VAL B N 1
ATOM 1621 C CA . VAL A 1 203 ? 20.303 -7.239 2.277 1.00 13.79 204 VAL B CA 1
ATOM 1622 C C . VAL A 1 203 ? 20.478 -8.640 2.848 1.00 13.47 204 VAL B C 1
ATOM 1623 O O . VAL A 1 203 ? 19.662 -9.537 2.624 1.00 14.82 204 VAL B O 1
ATOM 1627 N N . SER A 1 204 ? 21.570 -8.820 3.584 1.00 14.33 205 SER B N 1
ATOM 1628 C CA . SER A 1 204 ? 21.864 -10.129 4.149 1.00 15.04 205 SER B CA 1
ATOM 1629 C C . SER A 1 204 ? 20.778 -10.552 5.134 1.00 14.10 205 SER B C 1
ATOM 1630 O O . SER A 1 204 ? 20.211 -9.739 5.865 1.00 13.75 205 SER B O 1
ATOM 1633 N N . ARG A 1 205 ? 20.515 -11.861 5.175 1.00 16.15 206 ARG B N 1
ATOM 1634 C CA . ARG A 1 205 ? 19.601 -12.404 6.180 1.00 17.20 206 ARG B CA 1
ATOM 1635 C C . ARG A 1 205 ? 20.092 -12.183 7.605 1.00 15.72 206 ARG B C 1
ATOM 1636 O O . ARG A 1 205 ? 19.295 -12.307 8.544 1.00 16.95 206 ARG B O 1
ATOM 1644 N N . ALA A 1 206 ? 21.363 -11.817 7.786 1.00 15.81 207 ALA B N 1
ATOM 1645 C CA . ALA A 1 206 ? 21.925 -11.617 9.119 1.00 16.44 207 ALA B CA 1
ATOM 1646 C C . ALA A 1 206 ? 21.199 -10.542 9.916 1.00 15.05 207 ALA B C 1
ATOM 1647 O O . ALA A 1 206 ? 21.245 -10.575 11.154 1.00 14.88 207 ALA B O 1
ATOM 1649 N N . VAL A 1 207 ? 20.526 -9.596 9.253 1.00 13.72 208 VAL B N 1
ATOM 1650 C CA . VAL A 1 207 ? 19.798 -8.569 9.989 1.00 14.61 208 VAL B CA 1
ATOM 1651 C C . VAL A 1 207 ? 18.694 -9.174 10.858 1.00 13.87 208 VAL B C 1
ATOM 1652 O O . VAL A 1 207 ? 18.277 -8.564 11.851 1.00 14.78 208 VAL B O 1
ATOM 1656 N N . GLY A 1 208 ? 18.230 -10.383 10.545 1.00 14.07 209 GLY B N 1
ATOM 1657 C CA . GLY A 1 208 ? 17.202 -10.981 11.374 1.00 14.85 209 GLY B CA 1
ATOM 1658 C C . GLY A 1 208 ? 17.638 -11.201 12.810 1.00 15.31 209 GLY B C 1
ATOM 1659 O O . GLY A 1 208 ? 16.808 -11.189 13.719 1.00 16.53 209 GLY B O 1
ATOM 1660 N N . ASN A 1 209 ? 18.936 -11.403 13.034 1.00 14.67 210 ASN B N 1
ATOM 1661 C CA . ASN A 1 209 ? 19.476 -11.643 14.369 1.00 13.99 210 ASN B CA 1
ATOM 1662 C C . ASN A 1 209 ? 19.928 -10.320 14.976 1.00 15.02 210 ASN B C 1
ATOM 1663 O O . ASN A 1 209 ? 20.882 -9.700 14.490 1.00 13.64 210 ASN B O 1
ATOM 1668 N N . VAL A 1 210 ? 19.265 -9.911 16.063 1.00 14.91 211 VAL B N 1
ATOM 1669 C CA . VAL A 1 210 ? 19.553 -8.625 16.697 1.00 16.04 211 VAL B CA 1
ATOM 1670 C C . VAL A 1 210 ? 20.947 -8.542 17.299 1.00 16.61 211 VAL B C 1
ATOM 1671 O O . VAL A 1 210 ? 21.380 -7.443 17.661 1.00 16.87 211 VAL B O 1
ATOM 1675 N N . LYS A 1 211 ? 21.670 -9.657 17.428 1.00 14.37 212 LYS B N 1
ATOM 1676 C CA . LYS A 1 211 ? 23.056 -9.550 17.867 1.00 16.02 212 LYS B CA 1
ATOM 1677 C C . LYS A 1 211 ? 23.900 -8.774 16.864 1.00 15.34 212 LYS B C 1
ATOM 1678 O O . LYS A 1 211 ? 24.934 -8.217 17.244 1.00 17.07 212 LYS B O 1
ATOM 1684 N N . ASN A 1 212 ? 23.482 -8.727 15.601 1.00 14.66 213 ASN B N 1
ATOM 1685 C CA . ASN A 1 212 ? 24.260 -8.097 14.547 1.00 14.96 213 ASN B CA 1
ATOM 1686 C C . ASN A 1 212 ? 23.864 -6.633 14.434 1.00 13.31 213 ASN B C 1
ATOM 1687 O O . ASN A 1 212 ? 22.676 -6.307 14.310 1.00 14.13 213 ASN B O 1
ATOM 1692 N N . GLN A 1 213 ? 24.862 -5.758 14.498 1.00 14.96 214 GLN B N 1
ATOM 1693 C CA . GLN A 1 213 ? 24.621 -4.323 14.480 1.00 16.37 214 GLN B CA 1
ATOM 1694 C C . GLN A 1 213 ? 25.580 -3.583 13.556 1.00 18.57 214 GLN B C 1
ATOM 1695 O O . GLN A 1 213 ? 25.625 -2.345 13.601 1.00 20.58 214 GLN B O 1
ATOM 1701 N N . GLY A 1 214 ? 26.337 -4.295 12.711 1.00 17.59 215 GLY B N 1
ATOM 1702 C CA . GLY A 1 214 ? 27.370 -3.677 11.904 1.00 18.78 215 GLY B CA 1
ATOM 1703 C C . GLY A 1 214 ? 26.868 -3.089 10.582 1.00 16.08 215 GLY B C 1
ATOM 1704 O O . GLY A 1 214 ? 25.778 -3.379 10.097 1.00 16.34 215 GLY B O 1
ATOM 1705 N N . ALA A 1 215 ? 27.735 -2.268 9.983 1.00 13.97 216 ALA B N 1
ATOM 1706 C CA . ALA A 1 215 ? 27.381 -1.524 8.777 1.00 13.46 216 ALA B CA 1
ATOM 1707 C C . ALA A 1 215 ? 27.109 -2.424 7.581 1.00 13.60 216 ALA B C 1
ATOM 1708 O O . ALA A 1 215 ? 26.427 -2.002 6.640 1.00 13.85 216 ALA B O 1
ATOM 1710 N N . GLU A 1 216 ? 27.618 -3.655 7.591 1.00 13.74 217 GLU B N 1
ATOM 1711 C CA . GLU A 1 216 ? 27.357 -4.564 6.482 1.00 16.07 217 GLU B CA 1
ATOM 1712 C C . GLU A 1 216 ? 25.873 -4.890 6.334 1.00 13.81 217 GLU B C 1
ATOM 1713 O O . GLU A 1 216 ? 25.438 -5.286 5.250 1.00 14.65 217 GLU B O 1
ATOM 1719 N N . LEU A 1 217 ? 25.077 -4.699 7.383 1.00 13.36 218 LEU B N 1
ATOM 1720 C CA . LEU A 1 217 ? 23.675 -5.094 7.329 1.00 13.20 218 LEU B CA 1
ATOM 1721 C C . LEU A 1 217 ? 22.850 -4.284 6.331 1.00 12.79 218 LEU B C 1
ATOM 1722 O O . LEU A 1 217 ? 21.772 -4.741 5.932 1.00 13.90 218 LEU B O 1
ATOM 1727 N N . ILE A 1 218 ? 23.317 -3.103 5.917 1.00 12.56 219 ILE B N 1
ATOM 1728 C CA . ILE A 1 218 ? 22.566 -2.287 4.966 1.00 13.95 219 ILE B CA 1
ATOM 1729 C C . ILE A 1 218 ? 23.099 -2.395 3.545 1.00 14.00 219 ILE B C 1
ATOM 1730 O O . ILE A 1 218 ? 22.566 -1.733 2.644 1.00 15.39 219 ILE B O 1
ATOM 1735 N N . GLN A 1 219 ? 24.124 -3.235 3.309 1.00 14.78 220 GLN B N 1
ATOM 1736 C CA . GLN A 1 219 ? 24.765 -3.367 2.002 1.00 15.14 220 GLN B CA 1
ATOM 1737 C C . GLN A 1 219 ? 23.913 -4.228 1.061 1.00 13.89 220 GLN B C 1
ATOM 1738 O O . GLN A 1 219 ? 23.336 -5.231 1.490 1.00 12.87 220 GLN B O 1
ATOM 1744 N N . PRO A 1 220 ? 23.852 -3.892 -0.233 1.00 14.13 221 PRO B N 1
ATOM 1745 C CA . PRO A 1 220 ? 23.088 -4.727 -1.180 1.00 15.34 221 PRO B CA 1
ATOM 1746 C C . PRO A 1 220 ? 23.737 -6.090 -1.402 1.00 15.42 221 PRO B C 1
ATOM 1747 O O . PRO A 1 220 ? 24.965 -6.211 -1.482 1.00 16.44 221 PRO B O 1
ATOM 1751 N N . VAL A 1 221 ? 22.895 -7.118 -1.528 1.00 13.34 222 VAL B N 1
ATOM 1752 C CA . VAL A 1 221 ? 23.341 -8.492 -1.729 1.00 13.22 222 VAL B CA 1
ATOM 1753 C C . VAL A 1 221 ? 22.618 -9.099 -2.926 1.00 13.66 222 VAL B C 1
ATOM 1754 O O . VAL A 1 221 ? 21.600 -8.588 -3.395 1.00 14.82 222 VAL B O 1
ATOM 1758 N N . LEU A 1 222 ? 23.152 -10.229 -3.390 1.00 13.45 223 LEU B N 1
ATOM 1759 C CA . LEU A 1 222 ? 22.442 -11.109 -4.314 1.00 14.92 223 LEU B CA 1
ATOM 1760 C C . LEU A 1 222 ? 21.496 -11.998 -3.517 1.00 14.32 223 LEU B C 1
ATOM 1761 O O . LEU A 1 222 ? 21.936 -12.773 -2.657 1.00 14.75 223 LEU B O 1
ATOM 1766 N N . GLU A 1 223 ? 20.201 -11.916 -3.822 1.00 14.35 224 GLU B N 1
ATOM 1767 C CA . GLU A 1 223 ? 19.228 -12.784 -3.166 1.00 16.55 224 GLU B CA 1
ATOM 1768 C C . GLU A 1 223 ? 19.582 -14.256 -3.317 1.00 16.05 224 GLU B C 1
ATOM 1769 O O . GLU A 1 223 ? 19.319 -15.051 -2.409 1.00 17.70 224 GLU B O 1
ATOM 1775 N N . VAL A 1 224 ? 20.167 -14.638 -4.455 1.00 14.89 225 VAL B N 1
ATOM 1776 C CA . VAL A 1 224 ? 20.435 -16.049 -4.712 1.00 17.21 225 VAL B CA 1
ATOM 1777 C C . VAL A 1 224 ? 21.395 -16.651 -3.692 1.00 15.36 225 VAL B C 1
ATOM 1778 O O . VAL A 1 224 ? 21.369 -17.864 -3.467 1.00 17.80 225 VAL B O 1
ATOM 1782 N N . LEU A 1 225 ? 22.233 -15.834 -3.055 1.00 14.59 226 LEU B N 1
ATOM 1783 C CA . LEU A 1 225 ? 23.178 -16.357 -2.075 1.00 16.42 226 LEU B CA 1
ATOM 1784 C C . LEU A 1 225 ? 22.562 -16.523 -0.693 1.00 20.46 226 LEU B C 1
ATOM 1785 O O . LEU A 1 225 ? 23.270 -16.915 0.242 1.00 24.21 226 LEU B O 1
ATOM 1790 N N . PHE A 1 226 ? 21.270 -16.246 -0.551 1.00 18.71 227 PHE B N 1
ATOM 1791 C CA . PHE A 1 226 ? 20.571 -16.380 0.728 1.00 20.10 227 PHE B CA 1
ATOM 1792 C C . PHE A 1 226 ? 19.294 -17.218 0.618 1.00 29.75 227 PHE B C 1
ATOM 1793 O O . PHE A 1 226 ? 18.838 -17.542 -0.478 1.00 35.98 227 PHE B O 1
#

Solvent-accessible surface area: 10642 Å² total; per-residue (Å²): 13,25,37,0,0,0,3,72,29,48,87,71,2,2,62,68,15,8,138,110,152,62,30,79,26,116,190,52,86,119,77,28,33,55,31,1,0,10,53,40,52,73,0,28,1,0,6,21,56,109,152,59,0,27,26,11,75,6,18,1,0,17,17,9,81,160,51,137,134,110,60,56,42,41,2,124,41,96,79,1,24,111,27,232,28,21,96,64,9,3,88,109,0,15,0,0,0,0,0,27,0,1,0,7,64,49,149,62,80,145,101,102,10,0,11,8,1,68,20,64,74,66,65,22,0,1,0,0,0,0,0,14,54,71,9,97,102,21,44,115,43,52,1,0,0,0,0,5,11,54,13,80,86,39,4,90,84,9,59,100,37,13,0,2,0,0,32,18,127,11,0,20,66,0,4,61,119,144,20,54,6,151,76,0,44,88,24,5,84,99,7,37,9,66,3,99,73,10,36,76,30,26,0,19,103,40,0,35,74,78,156,28,62,28,49,94,0,45,99,95,38,117,64,127,133,87

Radius of gyration: 16.79 Å; Cα contacts (8 Å, |Δi|>4): 499; chains: 1; bounding box: 40×48×39 Å

Secondary structure (DSSP, 8-state):
--EEEE-S-HHHHHTTT--GGGB------S---EEEE-TTSEEEEEEEETTEEEEEEEEB-B--TT--SSPB-EEETTTGGG-TTTHHHHHH-EEEEEESEEEEEEEETTEEEEEEEEETT-PPEEEEEEE-S-GGG--SSB-EEEEEEE--GGGGGT-SEEE-EE-HHHHHHHH-TTS-HHHHHHHHHHHBPPGGGEEEEE--GGGGSTT--SGGGGS---GGG-